Protein AF-A0A3M6KBW7-F1 (afdb_monomer_lite)

Sequence (330 aa):
TVPTWIKNTAGWWATDKIPDEEFVKSLQFLIENNIITVQSSGKAQSALQAIPTWIKNTAGWWATDKIPDEEFLKGIDFLIDNGLLVIDLPDSQKLTEEEKKIQDRNEWEFARYLDRIEKTVNQDKRYIEYPNPSNDVIKKFLRDYEKWNYDQQVEIGNQGFPNPEYVLVDDVYHLEYKIYVNEQPVGLPLDHVSTLVDSFKMWEETEFNASDGKEVKIHFVTTKMKADANLWVTWVVRDLGEGVLGHANIGKGIVEVALGGYGCDGNFQLFHVDTVEYIMTHELGHGIGLKHSNDPNSIMYPSMKSTQYAYCILDVDKKINTGSIVLKND

pLDDT: mean 81.63, std 13.82, range [34.5, 97.31]

Radius of gyration: 31.07 Å; chains: 1; bounding box: 63×33×96 Å

Structure (mmCIF, N/CA/C/O backbone):
data_AF-A0A3M6KBW7-F1
#
_entry.id   AF-A0A3M6KBW7-F1
#
loop_
_atom_site.group_PDB
_atom_site.id
_atom_site.type_symbol
_atom_site.label_atom_id
_atom_site.label_alt_id
_atom_site.label_comp_id
_atom_site.label_asym_id
_atom_site.label_entity_id
_atom_site.label_seq_id
_atom_site.pdbx_PDB_ins_code
_atom_site.Cartn_x
_atom_site.Cartn_y
_atom_site.Cartn_z
_atom_site.occupancy
_atom_site.B_iso_or_equiv
_atom_site.auth_seq_id
_atom_site.auth_comp_id
_atom_site.auth_asym_id
_atom_site.auth_atom_id
_atom_site.pdbx_PDB_model_num
ATOM 1 N N . THR A 1 1 ? 20.420 -8.829 -34.893 1.00 63.16 1 THR A N 1
ATOM 2 C CA . THR A 1 1 ? 18.972 -8.544 -34.864 1.00 63.16 1 THR A CA 1
ATOM 3 C C . THR A 1 1 ? 18.798 -7.055 -34.781 1.00 63.16 1 THR A C 1
ATOM 5 O O . THR A 1 1 ? 19.417 -6.430 -33.929 1.00 63.16 1 THR A O 1
ATOM 8 N N . VAL A 1 2 ? 18.027 -6.485 -35.695 1.00 72.00 2 VAL A N 1
ATOM 9 C CA . VAL A 1 2 ? 17.802 -5.043 -35.753 1.00 72.00 2 VAL A CA 1
ATOM 10 C C . VAL A 1 2 ? 16.665 -4.686 -34.787 1.00 72.00 2 VAL A C 1
ATOM 12 O O . VAL A 1 2 ? 15.660 -5.402 -34.755 1.00 72.00 2 VAL A O 1
ATOM 15 N N . PRO A 1 3 ? 16.785 -3.623 -33.971 1.00 75.25 3 PRO A N 1
ATOM 16 C CA . PRO A 1 3 ? 15.727 -3.254 -33.037 1.00 75.25 3 PRO A CA 1
ATOM 17 C C . PRO A 1 3 ? 14.385 -2.981 -33.734 1.00 75.25 3 PRO A C 1
ATOM 19 O O . PRO A 1 3 ? 14.328 -2.307 -34.762 1.00 75.25 3 PRO A O 1
ATOM 22 N N . THR A 1 4 ? 13.281 -3.445 -33.144 1.00 75.06 4 THR A N 1
ATOM 23 C CA . THR A 1 4 ? 11.931 -3.330 -33.731 1.00 75.06 4 THR A CA 1
ATOM 24 C C . THR A 1 4 ? 11.511 -1.884 -33.999 1.00 75.06 4 THR A C 1
ATOM 26 O O . THR A 1 4 ? 10.789 -1.618 -34.954 1.00 75.06 4 THR A O 1
ATOM 29 N N . TRP A 1 5 ? 11.989 -0.919 -33.209 1.00 76.56 5 TRP A N 1
ATOM 30 C CA . TRP A 1 5 ? 11.671 0.493 -33.429 1.00 76.56 5 TRP A CA 1
ATOM 31 C C . TRP A 1 5 ? 12.215 1.029 -34.767 1.00 76.56 5 TRP A C 1
ATOM 33 O O . TRP A 1 5 ? 11.612 1.938 -35.330 1.00 76.56 5 TRP A O 1
ATOM 43 N N . ILE A 1 6 ? 13.259 0.416 -35.344 1.00 79.50 6 ILE A N 1
ATOM 44 C CA . ILE A 1 6 ? 13.770 0.769 -36.683 1.00 79.50 6 ILE A CA 1
ATOM 45 C C . ILE A 1 6 ? 12.797 0.362 -37.786 1.00 79.50 6 ILE A C 1
ATOM 47 O O . ILE A 1 6 ? 12.649 1.076 -38.779 1.00 79.50 6 ILE A O 1
ATOM 51 N N . LYS A 1 7 ? 12.092 -0.760 -37.604 1.00 84.00 7 LYS A N 1
ATOM 52 C CA . LYS A 1 7 ? 11.081 -1.231 -38.560 1.00 84.00 7 LYS A CA 1
ATOM 53 C C . LYS A 1 7 ? 9.957 -0.209 -38.721 1.00 84.00 7 LYS A C 1
ATOM 55 O O . LYS A 1 7 ? 9.483 0.005 -39.834 1.00 84.00 7 LYS A O 1
ATOM 60 N N . ASN A 1 8 ? 9.595 0.497 -37.647 1.00 84.75 8 ASN A N 1
ATOM 61 C CA . ASN A 1 8 ? 8.617 1.585 -37.711 1.00 84.75 8 ASN A CA 1
ATOM 62 C C . ASN A 1 8 ? 9.115 2.739 -38.590 1.00 84.75 8 ASN A C 1
ATOM 64 O O . ASN A 1 8 ? 8.381 3.200 -39.464 1.00 84.75 8 ASN A O 1
ATOM 68 N N . THR A 1 9 ? 10.372 3.153 -38.415 1.00 85.38 9 THR A N 1
ATOM 69 C CA . THR A 1 9 ? 11.007 4.198 -39.231 1.00 85.38 9 THR A CA 1
ATOM 70 C C . THR A 1 9 ? 11.064 3.800 -40.709 1.00 85.38 9 THR A C 1
ATOM 72 O O . THR A 1 9 ? 10.709 4.598 -41.574 1.00 85.38 9 THR A O 1
ATOM 75 N N . ALA A 1 10 ? 11.413 2.546 -41.014 1.00 86.75 10 ALA A N 1
ATOM 76 C CA . ALA A 1 10 ? 11.377 2.014 -42.379 1.00 86.75 10 ALA A CA 1
ATOM 77 C C . ALA A 1 10 ? 9.963 1.999 -42.980 1.00 86.75 10 ALA A C 1
ATOM 79 O O . ALA A 1 10 ? 9.788 2.334 -44.151 1.00 86.75 10 ALA A O 1
ATOM 80 N N . GLY A 1 11 ? 8.940 1.675 -42.184 1.00 88.88 11 GLY A N 1
ATOM 81 C CA . GLY A 1 11 ? 7.542 1.722 -42.614 1.00 88.88 11 GLY A CA 1
ATOM 82 C C . GLY A 1 11 ? 7.051 3.146 -42.893 1.00 88.88 11 GLY A C 1
ATOM 83 O O . GLY A 1 11 ? 6.334 3.382 -43.868 1.00 88.88 11 GLY A O 1
ATOM 84 N N . TRP A 1 12 ? 7.457 4.118 -42.075 1.00 89.06 12 TRP A N 1
ATOM 85 C CA . TRP A 1 12 ? 7.169 5.534 -42.318 1.00 89.06 12 TRP A CA 1
ATOM 86 C C . TRP A 1 12 ? 7.864 6.049 -43.573 1.00 89.06 12 TRP A C 1
ATOM 88 O O . TRP A 1 12 ? 7.247 6.777 -44.347 1.00 89.06 12 TRP A O 1
ATOM 98 N N . TRP A 1 13 ? 9.099 5.624 -43.819 1.00 88.81 13 TRP A N 1
ATOM 99 C CA . TRP A 1 13 ? 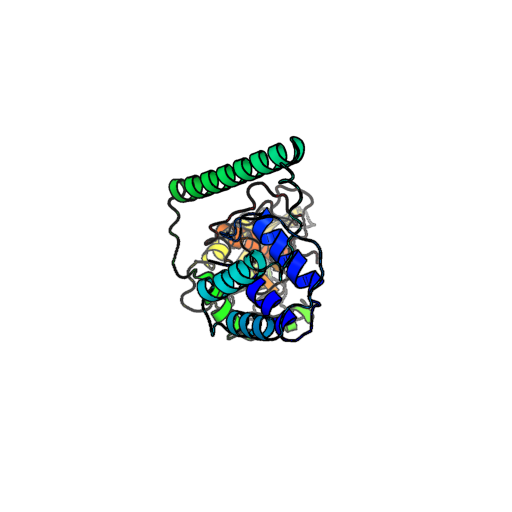9.822 5.988 -45.031 1.00 88.81 13 TRP A CA 1
ATOM 100 C C . TRP A 1 13 ? 9.193 5.373 -46.290 1.00 88.81 13 TRP A C 1
ATOM 102 O O . TRP A 1 13 ? 8.978 6.063 -47.284 1.00 88.81 13 TRP A O 1
ATOM 112 N N . ALA A 1 14 ? 8.789 4.101 -46.222 1.00 89.56 14 ALA A N 1
ATOM 113 C CA . ALA A 1 14 ? 8.107 3.400 -47.311 1.00 89.56 14 ALA A CA 1
ATOM 114 C C . ALA A 1 14 ? 6.720 3.975 -47.653 1.00 89.56 14 ALA A C 1
ATOM 116 O O . ALA A 1 14 ? 6.212 3.748 -48.748 1.00 89.56 14 ALA A O 1
ATOM 117 N N . THR A 1 15 ? 6.097 4.691 -46.712 1.00 90.38 15 THR A N 1
ATOM 118 C CA . THR A 1 15 ? 4.788 5.345 -46.883 1.00 90.38 15 THR A CA 1
ATOM 119 C C . THR A 1 15 ? 4.900 6.857 -47.080 1.00 90.38 15 THR A C 1
ATOM 121 O O . THR A 1 15 ? 3.901 7.561 -46.936 1.00 90.38 15 THR A O 1
ATOM 124 N N . ASP A 1 16 ? 6.108 7.353 -47.378 1.00 87.88 16 ASP A N 1
ATOM 125 C CA . ASP A 1 16 ? 6.429 8.771 -47.591 1.00 87.88 16 ASP A CA 1
ATOM 126 C C . ASP A 1 16 ? 6.018 9.693 -46.420 1.00 87.88 16 ASP A C 1
ATOM 128 O O . ASP A 1 16 ? 5.828 10.897 -46.590 1.00 87.88 16 ASP A O 1
ATOM 132 N N . LYS A 1 17 ? 5.897 9.143 -45.202 1.00 90.31 17 LYS A N 1
ATOM 133 C CA . LYS A 1 17 ? 5.636 9.915 -43.973 1.00 90.31 17 LYS A CA 1
ATOM 134 C C . LYS A 1 17 ? 6.882 10.617 -43.448 1.00 90.31 17 LYS A C 1
ATOM 136 O O . LYS A 1 17 ? 6.755 11.626 -42.759 1.00 90.31 17 LYS A O 1
ATOM 141 N N . ILE A 1 18 ? 8.061 10.076 -43.749 1.00 87.12 18 ILE A N 1
ATOM 142 C CA . ILE A 1 18 ? 9.349 10.727 -43.503 1.00 87.12 18 ILE A CA 1
ATOM 143 C C . ILE A 1 18 ? 10.135 10.813 -44.816 1.00 87.12 18 ILE A C 1
ATOM 145 O O . ILE A 1 18 ? 10.043 9.894 -45.637 1.00 87.12 18 ILE A O 1
ATOM 149 N N . PRO A 1 19 ? 10.890 11.900 -45.039 1.00 87.44 19 PRO A N 1
ATOM 150 C CA . PRO A 1 19 ? 11.702 12.054 -46.237 1.00 87.44 19 PRO A CA 1
ATOM 151 C C . PRO A 1 19 ? 12.947 11.160 -46.184 1.00 87.44 19 PRO A C 1
ATOM 153 O O . PRO A 1 19 ? 13.362 10.698 -45.120 1.00 87.44 19 PRO A O 1
ATOM 156 N N . ASP A 1 20 ? 13.573 10.969 -47.346 1.00 82.56 20 ASP A N 1
ATOM 157 C CA . ASP A 1 20 ? 14.795 10.174 -47.505 1.00 82.56 20 ASP A CA 1
ATOM 158 C C . ASP A 1 20 ? 15.900 10.612 -46.530 1.00 82.56 20 ASP A C 1
ATOM 160 O O . ASP A 1 20 ? 16.504 9.768 -45.880 1.00 82.56 20 ASP A O 1
ATOM 164 N N . GLU A 1 21 ? 16.098 11.921 -46.349 1.00 83.50 21 GLU A N 1
ATOM 165 C CA . GLU A 1 21 ? 17.097 12.489 -45.430 1.00 83.50 21 GLU A CA 1
ATOM 166 C C . GLU A 1 21 ? 16.937 11.996 -43.980 1.00 83.50 21 GLU A C 1
ATOM 168 O O . GLU A 1 21 ? 17.919 11.627 -43.338 1.00 83.50 21 GLU A O 1
ATOM 173 N N . GLU A 1 22 ? 15.705 11.939 -43.466 1.00 83.56 22 GLU A N 1
ATOM 174 C CA . GLU A 1 22 ? 15.426 11.500 -42.090 1.00 83.56 22 GLU A CA 1
ATOM 175 C C . GLU A 1 22 ? 15.669 9.995 -41.914 1.00 83.56 22 GLU A C 1
ATOM 177 O O . GLU A 1 22 ? 16.156 9.536 -40.875 1.00 83.56 22 GLU A O 1
ATOM 182 N N . PHE A 1 23 ? 15.394 9.215 -42.959 1.00 85.25 23 PHE A N 1
ATOM 183 C CA . PHE A 1 23 ? 15.721 7.796 -42.978 1.00 85.25 23 PHE A CA 1
ATOM 184 C C . PHE A 1 23 ? 17.239 7.556 -43.047 1.00 85.25 23 PHE A C 1
ATOM 186 O O . PHE A 1 23 ? 17.753 6.714 -42.310 1.00 85.25 23 PHE A O 1
ATOM 193 N N . VAL A 1 24 ? 17.976 8.335 -43.850 1.00 81.75 24 VAL A N 1
ATOM 194 C CA . VAL A 1 24 ? 19.446 8.258 -43.920 1.00 81.75 24 VAL A CA 1
ATOM 195 C C . VAL A 1 24 ? 20.090 8.632 -42.583 1.00 81.75 24 VAL A C 1
ATOM 197 O O . VAL A 1 24 ? 20.945 7.885 -42.114 1.00 81.75 24 VAL A O 1
ATOM 200 N N . LYS A 1 25 ? 19.646 9.710 -41.919 1.00 80.62 25 LYS A N 1
ATOM 201 C CA . LYS A 1 25 ? 20.117 10.079 -40.565 1.00 80.62 25 LYS A CA 1
ATOM 202 C C . LYS A 1 25 ? 19.881 8.962 -39.550 1.00 80.62 25 LYS A C 1
ATOM 204 O O . LYS A 1 25 ? 20.735 8.684 -38.712 1.00 80.62 25 LYS A O 1
ATOM 209 N N . SER A 1 26 ? 18.732 8.293 -39.646 1.00 81.88 26 SER A N 1
ATOM 210 C CA . SER A 1 26 ? 18.420 7.148 -38.789 1.00 81.88 26 SER A CA 1
ATOM 211 C C . SER A 1 26 ? 19.384 5.985 -39.040 1.00 81.88 26 SER A C 1
ATOM 213 O O . SER A 1 26 ? 19.910 5.423 -38.087 1.00 81.88 26 SER A O 1
ATOM 215 N N . LEU A 1 27 ? 19.672 5.643 -40.301 1.00 80.50 27 LEU A N 1
ATOM 216 C CA . LEU A 1 27 ? 20.660 4.610 -40.642 1.00 80.50 27 LEU A CA 1
ATOM 217 C C . LEU A 1 27 ? 22.074 4.981 -40.185 1.00 80.50 27 LEU A C 1
ATOM 219 O O . LEU A 1 27 ? 22.776 4.133 -39.637 1.00 80.50 27 LEU A O 1
ATOM 223 N N . GLN A 1 28 ? 22.464 6.243 -40.364 1.00 76.44 28 GLN A N 1
ATOM 224 C CA . GLN A 1 28 ? 23.742 6.777 -39.907 1.00 76.44 28 GLN A CA 1
ATOM 225 C C . GLN A 1 28 ? 23.927 6.555 -38.404 1.00 76.44 28 GLN A C 1
ATOM 227 O O . GLN A 1 28 ? 24.905 5.933 -37.996 1.00 76.44 28 GLN A O 1
ATOM 232 N N . PHE A 1 29 ? 22.942 6.952 -37.596 1.00 81.25 29 PHE A N 1
ATOM 233 C CA . PHE A 1 29 ? 22.968 6.745 -36.149 1.00 81.25 29 PHE A CA 1
ATOM 234 C C . PHE A 1 29 ? 23.166 5.268 -35.766 1.00 81.25 29 PHE A C 1
ATOM 236 O O . PHE A 1 29 ? 23.927 4.954 -34.850 1.00 81.25 29 PHE A O 1
ATOM 243 N N . LEU A 1 30 ? 22.494 4.343 -36.460 1.00 81.50 30 LEU A N 1
ATOM 244 C CA . LEU A 1 30 ? 22.584 2.910 -36.153 1.00 81.50 30 LEU A CA 1
ATOM 245 C C . LEU A 1 30 ? 23.961 2.332 -36.452 1.00 81.50 30 LEU A C 1
ATOM 247 O O . LEU A 1 30 ? 24.429 1.467 -35.711 1.00 81.50 30 LEU A O 1
ATOM 251 N N . ILE A 1 31 ? 24.583 2.790 -37.535 1.00 77.31 31 ILE A N 1
ATOM 252 C CA . ILE A 1 31 ? 25.927 2.367 -37.925 1.00 77.31 31 ILE A CA 1
ATOM 253 C C . ILE A 1 31 ? 26.951 2.961 -36.953 1.00 77.31 31 ILE A C 1
ATOM 255 O O . ILE A 1 31 ? 27.791 2.227 -36.440 1.00 77.31 31 ILE A O 1
ATOM 259 N N . GLU A 1 32 ? 26.839 4.253 -36.623 1.00 74.44 32 GLU A N 1
ATOM 260 C CA . GLU A 1 32 ? 27.724 4.943 -35.668 1.00 74.44 32 GLU A CA 1
ATOM 261 C C . GLU A 1 32 ? 27.719 4.293 -34.279 1.00 74.44 32 GLU A C 1
ATOM 263 O O . GLU A 1 32 ? 28.769 4.130 -33.658 1.00 74.44 32 GLU A O 1
ATOM 268 N N . ASN A 1 33 ? 26.547 3.868 -33.803 1.00 74.31 33 ASN A N 1
ATOM 269 C CA . ASN A 1 33 ? 26.391 3.241 -32.489 1.00 74.31 33 ASN A CA 1
ATOM 270 C C . ASN A 1 33 ? 26.610 1.717 -32.507 1.00 74.31 33 ASN A C 1
ATOM 272 O O . ASN A 1 33 ? 26.319 1.049 -31.517 1.00 74.31 33 ASN A O 1
ATOM 276 N N . ASN A 1 34 ? 27.113 1.148 -33.612 1.00 75.06 34 ASN A N 1
ATOM 277 C CA . ASN A 1 34 ? 27.315 -0.296 -33.794 1.00 75.06 34 ASN A CA 1
ATOM 278 C C . ASN A 1 34 ? 26.047 -1.145 -33.546 1.00 75.06 34 ASN A C 1
ATOM 280 O O . ASN A 1 34 ? 26.136 -2.319 -33.185 1.00 75.06 34 ASN A O 1
ATOM 284 N N . ILE A 1 35 ? 24.858 -0.564 -33.737 1.00 79.31 35 ILE A N 1
ATOM 285 C CA . ILE A 1 35 ? 23.566 -1.257 -33.607 1.00 79.31 35 ILE A CA 1
ATOM 286 C C . ILE A 1 35 ? 23.335 -2.157 -34.827 1.00 79.31 35 ILE A C 1
ATOM 288 O O . ILE A 1 35 ? 22.776 -3.249 -34.704 1.00 79.31 35 ILE A O 1
ATOM 292 N N . ILE A 1 36 ? 23.784 -1.710 -36.004 1.00 76.44 36 ILE A N 1
ATOM 293 C CA . ILE A 1 36 ? 23.846 -2.513 -37.227 1.00 76.44 36 ILE A CA 1
ATOM 294 C C . ILE A 1 36 ? 25.267 -2.495 -37.782 1.00 76.44 36 ILE A C 1
ATOM 296 O O . ILE A 1 36 ? 25.980 -1.500 -37.674 1.00 76.44 36 ILE A O 1
ATOM 300 N N . THR A 1 37 ? 25.677 -3.602 -38.392 1.00 71.62 37 THR A N 1
ATOM 301 C CA . THR A 1 37 ? 26.975 -3.721 -39.059 1.00 71.62 37 THR A CA 1
ATOM 302 C C . THR A 1 37 ? 26.738 -3.815 -40.556 1.00 71.62 37 THR A C 1
ATOM 304 O O . THR A 1 37 ? 25.993 -4.683 -41.004 1.00 71.62 37 THR A O 1
ATOM 307 N N . VAL A 1 38 ? 27.379 -2.932 -41.311 1.00 69.69 38 VAL A N 1
ATOM 308 C CA . VAL A 1 38 ? 27.354 -2.897 -42.777 1.00 69.69 38 VAL A CA 1
ATOM 309 C C . VAL A 1 38 ? 28.749 -3.307 -43.250 1.00 69.69 38 VAL A C 1
ATOM 311 O O . VAL A 1 38 ? 29.743 -2.841 -42.693 1.00 69.69 38 VAL A O 1
ATOM 314 N N . GLN A 1 39 ? 28.843 -4.216 -44.220 1.00 63.38 39 GLN A N 1
ATOM 315 C CA . GLN A 1 39 ? 30.123 -4.818 -44.648 1.00 63.38 39 GLN A CA 1
ATOM 316 C C . GLN A 1 39 ? 30.846 -4.006 -45.743 1.00 63.38 39 GLN A C 1
ATOM 318 O O . GLN A 1 39 ? 31.914 -4.406 -46.205 1.00 63.38 39 GLN A O 1
ATOM 323 N N . SER A 1 40 ? 30.273 -2.877 -46.166 1.00 57.34 40 SER A N 1
ATOM 324 C CA . SER A 1 40 ? 30.724 -2.100 -47.326 1.00 57.34 40 SER A CA 1
ATOM 325 C C . SER A 1 40 ? 32.139 -1.520 -47.174 1.00 57.34 40 SER A C 1
ATOM 327 O O . SER A 1 40 ? 32.488 -0.870 -46.183 1.00 57.34 40 SER A O 1
ATOM 329 N N . SER A 1 41 ? 32.933 -1.692 -48.233 1.00 50.12 41 SER A N 1
ATOM 330 C CA . SER A 1 41 ? 34.316 -1.243 -48.367 1.00 50.12 41 SER A CA 1
ATOM 331 C C . SER A 1 41 ? 34.462 -0.193 -49.478 1.00 50.12 41 SER A C 1
ATOM 333 O O . SER A 1 41 ? 34.859 -0.537 -50.589 1.00 50.12 41 SER A O 1
ATOM 335 N N . GLY A 1 42 ? 34.228 1.099 -49.211 1.00 47.19 42 GLY A N 1
ATOM 336 C CA . GLY A 1 42 ? 34.776 2.144 -50.093 1.00 47.19 42 GLY A CA 1
ATOM 337 C C . GLY A 1 42 ? 34.016 3.463 -50.238 1.00 47.19 42 GLY A C 1
ATOM 338 O O . GLY A 1 42 ? 32.915 3.515 -50.757 1.00 47.19 42 GLY A O 1
ATOM 339 N N . LYS A 1 43 ? 34.725 4.536 -49.858 1.00 46.66 43 LYS A N 1
ATOM 340 C CA . LYS A 1 43 ? 34.731 5.923 -50.372 1.00 46.66 43 LYS A CA 1
ATOM 341 C C . LYS A 1 43 ? 33.480 6.426 -51.111 1.00 46.66 43 LYS A C 1
ATOM 343 O O . LYS A 1 43 ? 33.319 6.218 -52.311 1.00 46.66 43 LYS A O 1
ATOM 348 N N . ALA A 1 44 ? 32.737 7.272 -50.401 1.00 41.19 44 ALA A N 1
ATOM 349 C CA . ALA A 1 44 ? 31.714 8.160 -50.930 1.00 41.19 44 ALA A CA 1
ATOM 350 C C . ALA A 1 44 ? 32.233 9.020 -52.099 1.00 41.19 44 ALA A C 1
ATOM 352 O O . ALA A 1 44 ? 33.230 9.737 -51.978 1.00 41.19 44 ALA A O 1
ATOM 353 N N . GLN A 1 45 ? 31.518 8.986 -53.223 1.00 42.44 45 GLN A N 1
ATOM 354 C CA . GLN A 1 45 ? 31.611 9.992 -54.276 1.00 42.44 45 GLN A CA 1
ATOM 355 C C . GLN A 1 45 ? 30.304 10.783 -54.301 1.00 42.44 45 GLN A C 1
ATOM 357 O O . GLN A 1 45 ? 29.211 10.226 -54.267 1.00 42.44 45 GLN A O 1
ATOM 362 N N . SER A 1 46 ? 30.438 12.106 -54.308 1.00 44.03 46 SER A N 1
ATOM 363 C CA . SER A 1 46 ? 29.349 13.060 -54.145 1.00 44.03 46 SER A CA 1
ATOM 364 C C . SER A 1 46 ? 28.495 13.171 -55.412 1.00 44.03 46 SER A C 1
ATOM 366 O O . SER A 1 46 ? 28.849 13.901 -56.340 1.00 44.03 46 SER A O 1
ATOM 368 N N . ALA A 1 47 ? 27.341 12.510 -55.435 1.00 45.91 47 ALA A N 1
ATOM 369 C CA . ALA A 1 47 ? 26.186 12.970 -56.196 1.00 45.91 47 ALA A CA 1
ATOM 370 C C . ALA A 1 47 ? 24.918 12.445 -55.515 1.00 45.91 47 ALA A C 1
ATOM 372 O O . ALA A 1 47 ? 24.722 11.239 -55.431 1.00 45.91 47 ALA A O 1
ATOM 373 N N . LEU A 1 48 ? 24.064 13.349 -55.026 1.00 47.44 48 LEU A N 1
ATOM 374 C CA . LEU A 1 48 ? 22.720 13.016 -54.551 1.00 47.44 48 LEU A CA 1
ATOM 375 C C . LEU A 1 48 ? 21.911 12.448 -55.728 1.00 47.44 48 LEU A C 1
ATOM 377 O O . LEU A 1 48 ? 21.302 13.199 -56.490 1.00 47.44 48 LEU A O 1
ATOM 381 N N . GLN A 1 49 ? 21.937 11.130 -55.910 1.00 57.75 49 GLN A N 1
ATOM 382 C CA . GLN A 1 49 ? 20.948 10.437 -56.725 1.00 57.75 49 GLN A CA 1
ATOM 383 C C . GLN A 1 49 ? 19.736 10.126 -55.845 1.00 57.75 49 GLN A C 1
ATOM 385 O O . GLN A 1 49 ? 19.880 9.753 -54.684 1.00 57.75 49 GLN A O 1
ATOM 390 N N . ALA A 1 50 ? 18.532 10.325 -56.384 1.00 65.06 50 ALA A N 1
ATOM 391 C CA . ALA A 1 50 ? 17.296 9.991 -55.686 1.00 65.06 50 ALA A CA 1
ATOM 392 C C . ALA A 1 50 ? 17.276 8.491 -55.350 1.00 65.06 50 ALA A C 1
ATOM 394 O O . ALA A 1 50 ? 17.563 7.666 -56.224 1.00 65.06 50 ALA A O 1
ATOM 395 N N . ILE A 1 51 ? 16.928 8.142 -54.106 1.00 70.00 51 ILE A N 1
ATOM 396 C CA . ILE A 1 51 ? 16.903 6.745 -53.668 1.00 70.00 51 ILE A CA 1
ATOM 397 C C . ILE A 1 51 ? 15.881 5.980 -54.528 1.00 70.00 51 ILE A C 1
ATOM 399 O O . ILE A 1 51 ? 14.718 6.391 -54.609 1.00 70.00 51 ILE A O 1
ATOM 403 N N . PRO A 1 52 ? 16.267 4.870 -55.186 1.00 74.75 52 PRO A N 1
ATOM 404 C CA . PRO A 1 52 ? 15.349 4.131 -56.041 1.00 74.75 52 PRO A CA 1
ATOM 405 C C . PRO A 1 52 ? 14.102 3.638 -55.293 1.00 74.75 52 PRO A C 1
ATOM 407 O O . PRO A 1 52 ? 14.194 3.049 -54.217 1.00 74.75 52 PRO A O 1
ATOM 410 N N . THR A 1 53 ? 12.925 3.784 -55.909 1.00 74.25 53 THR A N 1
ATOM 411 C CA . THR A 1 53 ? 11.628 3.408 -55.311 1.00 74.25 53 THR A CA 1
ATOM 412 C C . THR A 1 53 ? 11.553 1.940 -54.879 1.00 74.25 53 THR A C 1
ATOM 414 O O . THR A 1 53 ? 10.863 1.612 -53.916 1.00 74.25 53 THR A O 1
ATOM 417 N N . TRP A 1 54 ? 12.279 1.038 -55.548 1.00 78.06 54 TRP A N 1
ATOM 418 C CA . TRP A 1 54 ? 12.295 -0.376 -55.167 1.00 78.06 54 TRP A CA 1
ATOM 419 C C . TRP A 1 54 ? 12.877 -0.602 -53.762 1.00 78.06 54 TRP A C 1
ATOM 421 O O . TRP A 1 54 ? 12.449 -1.531 -53.088 1.00 78.06 54 TRP A O 1
ATOM 431 N N . ILE A 1 55 ? 13.756 0.279 -53.273 1.00 76.75 55 ILE A N 1
ATOM 432 C CA . ILE A 1 55 ? 14.275 0.217 -51.900 1.00 76.75 55 ILE A CA 1
ATOM 433 C C . ILE A 1 55 ? 13.198 0.589 -50.887 1.00 76.75 55 ILE A C 1
ATOM 435 O O . ILE A 1 55 ? 13.074 -0.083 -49.866 1.00 76.75 55 ILE A O 1
ATOM 439 N N . LYS A 1 56 ? 12.393 1.624 -51.160 1.00 82.00 56 LYS A N 1
ATOM 440 C CA . LYS A 1 56 ? 11.255 1.981 -50.297 1.00 82.00 56 LYS A CA 1
ATOM 441 C C . LYS A 1 56 ? 10.289 0.805 -50.158 1.00 82.00 56 LYS A C 1
ATOM 443 O O . LYS A 1 56 ? 9.814 0.522 -49.062 1.00 82.00 56 LYS A O 1
ATOM 448 N N . ASN A 1 57 ? 10.077 0.054 -51.241 1.00 84.31 57 ASN A N 1
ATOM 449 C CA . ASN A 1 57 ? 9.281 -1.173 -51.199 1.00 84.31 57 ASN A CA 1
ATOM 450 C C . ASN A 1 57 ? 9.927 -2.247 -50.310 1.00 84.31 57 ASN A C 1
ATOM 452 O O . ASN A 1 57 ? 9.235 -2.838 -49.482 1.00 84.31 57 ASN A O 1
ATOM 456 N N . THR A 1 58 ? 11.241 -2.456 -50.421 1.00 85.25 58 THR A N 1
ATOM 457 C CA . THR A 1 58 ? 12.004 -3.371 -49.554 1.00 85.25 58 THR A CA 1
ATOM 458 C C . THR A 1 58 ? 11.920 -2.959 -48.080 1.00 85.25 58 THR A C 1
ATOM 460 O O . THR A 1 58 ? 11.664 -3.802 -47.224 1.00 85.25 58 THR A O 1
ATOM 463 N N . ALA A 1 59 ? 12.039 -1.664 -47.770 1.00 85.56 59 ALA A N 1
ATOM 464 C CA . ALA A 1 59 ? 11.867 -1.129 -46.419 1.00 85.56 59 ALA A CA 1
ATOM 465 C C . ALA A 1 59 ? 10.444 -1.347 -45.883 1.00 85.56 59 ALA A C 1
ATOM 467 O O . ALA A 1 59 ? 10.274 -1.723 -44.725 1.00 85.56 59 ALA A O 1
ATOM 468 N N . GLY A 1 60 ? 9.420 -1.198 -46.728 1.00 88.31 60 GLY A N 1
ATOM 469 C CA . GLY A 1 60 ? 8.031 -1.498 -46.372 1.00 88.31 60 GLY A CA 1
ATOM 470 C C . GLY A 1 60 ? 7.777 -2.991 -46.136 1.00 88.31 60 GLY A C 1
ATOM 471 O O . GLY A 1 60 ? 7.032 -3.367 -45.229 1.00 88.31 60 GLY A O 1
ATOM 472 N N . TRP A 1 61 ? 8.413 -3.869 -46.915 1.00 88.44 61 TRP A N 1
ATOM 473 C CA . TRP A 1 61 ? 8.367 -5.315 -46.684 1.00 88.44 61 TRP A CA 1
ATOM 474 C C . TRP A 1 61 ? 9.069 -5.703 -45.390 1.00 88.44 61 TRP A C 1
ATOM 476 O O . TRP A 1 61 ? 8.544 -6.523 -44.643 1.00 88.44 61 TRP A O 1
ATOM 486 N N . TRP A 1 62 ? 10.197 -5.074 -45.078 1.00 90.25 62 TRP A N 1
ATOM 487 C CA . TRP A 1 62 ? 10.901 -5.303 -43.823 1.00 90.25 62 TRP A CA 1
ATOM 488 C C . TRP A 1 62 ? 10.107 -4.795 -42.611 1.00 90.25 62 TRP A C 1
ATOM 490 O O . TRP A 1 62 ? 9.974 -5.501 -41.613 1.00 90.25 62 TRP A O 1
ATOM 500 N N . ALA A 1 63 ? 9.478 -3.623 -42.733 1.00 90.38 63 ALA A N 1
ATOM 501 C CA . ALA A 1 63 ? 8.613 -3.047 -41.706 1.00 90.38 63 ALA A CA 1
ATOM 502 C C . ALA A 1 63 ? 7.368 -3.895 -41.394 1.00 90.38 63 ALA A C 1
ATOM 504 O O . ALA A 1 63 ? 6.788 -3.773 -40.320 1.00 90.38 63 ALA A O 1
ATOM 505 N N . THR A 1 64 ? 6.949 -4.737 -42.341 1.00 90.31 64 THR A N 1
ATOM 506 C CA . THR A 1 64 ? 5.790 -5.635 -42.211 1.00 90.31 64 THR A CA 1
ATOM 507 C C . THR A 1 64 ? 6.193 -7.099 -42.027 1.00 90.31 64 THR A C 1
ATOM 509 O O . THR A 1 64 ? 5.371 -7.985 -42.254 1.00 90.31 64 THR A O 1
ATOM 512 N N . ASP A 1 65 ? 7.453 -7.354 -41.650 1.00 89.25 65 ASP A N 1
ATOM 513 C CA . ASP A 1 65 ? 8.026 -8.687 -41.416 1.00 89.25 65 ASP A CA 1
ATOM 514 C C . ASP A 1 65 ? 7.923 -9.651 -42.617 1.00 89.25 65 ASP A C 1
ATOM 516 O O . ASP A 1 65 ? 8.020 -10.869 -42.472 1.00 89.25 65 ASP A O 1
ATOM 520 N N . LYS A 1 66 ? 7.751 -9.123 -43.837 1.00 90.50 66 LYS A N 1
ATOM 521 C CA . LYS A 1 66 ? 7.703 -9.918 -45.077 1.00 90.50 66 LYS A CA 1
ATOM 522 C C . LYS A 1 66 ? 9.083 -10.353 -45.556 1.00 90.50 66 LYS A C 1
ATOM 524 O O . LYS A 1 66 ? 9.179 -11.315 -46.313 1.00 90.50 66 LYS A O 1
ATOM 529 N N . ILE A 1 67 ? 10.129 -9.642 -45.140 1.00 89.44 67 ILE A N 1
ATOM 530 C CA . ILE A 1 67 ? 11.527 -10.023 -45.351 1.00 89.44 67 ILE A CA 1
ATOM 531 C C . ILE A 1 67 ? 12.293 -9.928 -44.022 1.00 89.44 67 ILE A C 1
ATOM 533 O O . ILE A 1 67 ? 11.970 -9.064 -43.202 1.00 89.44 67 ILE A O 1
ATOM 537 N N . PRO A 1 68 ? 13.289 -10.799 -43.785 1.00 89.75 68 PRO A N 1
ATOM 538 C CA . PRO A 1 68 ? 14.097 -10.765 -42.570 1.00 89.75 68 PRO A CA 1
ATOM 539 C C . PRO A 1 68 ? 15.116 -9.614 -42.587 1.00 89.75 68 PRO A C 1
ATOM 541 O O . PRO A 1 68 ? 15.449 -9.075 -43.642 1.00 89.75 68 PRO A O 1
ATOM 544 N N . ASP A 1 69 ? 15.663 -9.290 -41.411 1.00 86.94 69 ASP A N 1
ATOM 545 C CA . ASP A 1 69 ? 16.688 -8.250 -41.232 1.00 86.94 69 ASP A CA 1
ATOM 546 C C . ASP A 1 69 ? 17.883 -8.419 -42.182 1.00 86.94 69 ASP A C 1
ATOM 548 O O . ASP A 1 69 ? 18.383 -7.438 -42.717 1.00 86.94 69 ASP A O 1
ATOM 552 N N . GLU A 1 70 ? 18.326 -9.657 -42.423 1.00 87.81 70 GLU A N 1
ATOM 553 C CA . GLU A 1 70 ? 19.465 -9.955 -43.301 1.00 87.81 70 GLU A CA 1
ATOM 554 C C . GLU A 1 70 ? 19.221 -9.510 -44.752 1.00 87.81 70 GLU A C 1
ATOM 556 O O . GLU A 1 70 ? 20.106 -8.933 -45.377 1.00 87.81 70 GLU A O 1
ATOM 561 N N . GLU A 1 71 ? 18.018 -9.742 -45.282 1.00 85.81 71 GLU A N 1
ATOM 562 C CA . GLU A 1 71 ? 17.647 -9.340 -46.647 1.00 85.81 71 GLU A CA 1
ATOM 563 C C . GLU A 1 71 ? 17.570 -7.816 -46.776 1.00 85.81 71 GLU A C 1
ATOM 565 O O . GLU A 1 71 ? 18.004 -7.239 -47.772 1.00 85.81 71 GLU A O 1
ATOM 570 N N . PHE A 1 72 ? 17.068 -7.147 -45.738 1.00 86.88 72 PHE A N 1
ATOM 571 C CA . PHE A 1 72 ? 17.051 -5.691 -45.687 1.00 86.88 72 PHE A CA 1
ATOM 572 C C . PHE A 1 72 ? 18.470 -5.104 -45.607 1.00 86.88 72 PHE A C 1
ATOM 574 O O . PHE A 1 72 ? 18.795 -4.199 -46.376 1.00 86.88 72 PHE A O 1
ATOM 581 N N . LEU A 1 73 ? 19.337 -5.650 -44.745 1.00 85.56 73 LEU A N 1
ATOM 582 C CA . LEU A 1 73 ? 20.724 -5.199 -44.590 1.00 85.56 73 LEU A CA 1
ATOM 583 C C . LEU A 1 73 ? 21.551 -5.407 -45.866 1.00 85.56 73 LEU A C 1
ATOM 585 O O . LEU A 1 73 ? 22.256 -4.484 -46.258 1.00 85.56 73 LEU A O 1
ATOM 589 N N . LYS A 1 74 ? 21.375 -6.526 -46.587 1.00 84.25 74 LYS A N 1
ATOM 590 C CA . LYS A 1 74 ? 21.981 -6.729 -47.921 1.00 84.25 74 LYS A CA 1
ATOM 591 C C . LYS A 1 74 ? 21.562 -5.650 -48.924 1.00 84.25 74 LYS A C 1
ATOM 593 O O . LYS A 1 74 ? 22.357 -5.237 -49.765 1.00 84.25 74 LYS A O 1
ATOM 598 N N . GLY A 1 75 ? 20.312 -5.189 -48.847 1.00 81.88 75 GLY A N 1
ATOM 599 C CA . GLY A 1 75 ? 19.821 -4.071 -49.652 1.00 81.88 75 GLY A CA 1
ATOM 600 C C . GLY A 1 75 ? 20.514 -2.750 -49.310 1.00 81.88 75 GLY A C 1
ATOM 601 O O . GLY A 1 75 ? 20.840 -1.984 -50.213 1.00 81.88 75 GLY A O 1
ATOM 602 N N . ILE A 1 76 ? 20.780 -2.500 -48.025 1.00 81.00 76 ILE A N 1
ATOM 603 C CA . ILE A 1 76 ? 21.542 -1.329 -47.566 1.00 81.00 76 ILE A CA 1
ATOM 604 C C . ILE A 1 76 ? 23.014 -1.425 -47.987 1.00 81.00 76 ILE A C 1
ATOM 606 O O . ILE A 1 76 ? 23.534 -0.450 -48.525 1.00 81.00 76 ILE A O 1
ATOM 610 N N . ASP A 1 77 ? 23.652 -2.590 -47.828 1.00 80.81 77 ASP A N 1
ATOM 611 C CA . ASP A 1 77 ? 25.018 -2.847 -48.307 1.00 80.81 77 ASP A CA 1
ATOM 612 C C . ASP A 1 77 ? 25.124 -2.518 -49.806 1.00 80.81 77 ASP A C 1
ATOM 614 O O . ASP A 1 77 ? 25.958 -1.712 -50.212 1.00 80.81 77 ASP A O 1
ATOM 618 N N . PHE A 1 78 ? 24.194 -3.040 -50.619 1.00 80.31 78 PHE A N 1
ATOM 619 C CA . PHE A 1 78 ? 24.144 -2.774 -52.057 1.00 80.31 78 PHE A CA 1
ATOM 620 C C . PHE A 1 78 ? 24.048 -1.277 -52.381 1.00 80.31 78 PHE A C 1
ATOM 622 O O . PHE A 1 78 ? 24.684 -0.805 -53.326 1.00 80.31 78 PHE A O 1
ATOM 629 N N . LEU A 1 79 ? 23.244 -0.518 -51.633 1.00 76.38 79 LEU A N 1
ATOM 630 C CA . LEU A 1 79 ? 23.088 0.914 -51.877 1.00 76.38 79 LEU A CA 1
ATOM 631 C C . LEU A 1 79 ? 24.349 1.710 -51.582 1.00 76.38 79 LEU A C 1
ATOM 633 O O . LEU A 1 79 ? 24.649 2.656 -52.312 1.00 76.38 79 LEU A O 1
ATOM 637 N N . ILE A 1 80 ? 25.060 1.337 -50.525 1.00 76.00 80 ILE A N 1
ATOM 638 C CA . ILE A 1 80 ? 26.304 1.992 -50.136 1.00 76.00 80 ILE A CA 1
ATOM 639 C C . ILE A 1 80 ? 27.401 1.620 -51.144 1.00 76.00 80 ILE A C 1
ATOM 641 O O . ILE A 1 80 ? 28.048 2.517 -51.682 1.00 76.00 80 ILE A O 1
ATOM 645 N N . ASP A 1 81 ? 27.522 0.337 -51.505 1.00 78.44 81 ASP A N 1
ATOM 646 C CA . ASP A 1 81 ? 28.506 -0.168 -52.476 1.00 78.44 81 ASP A CA 1
ATOM 647 C C . ASP A 1 81 ? 28.354 0.466 -53.871 1.00 78.44 81 ASP A C 1
ATOM 649 O O . ASP A 1 81 ? 29.341 0.711 -54.567 1.00 78.44 81 ASP A O 1
ATOM 653 N N . ASN A 1 82 ? 27.117 0.743 -54.297 1.00 73.31 82 ASN A N 1
ATOM 654 C CA . ASN A 1 82 ? 26.830 1.360 -55.598 1.00 73.31 82 ASN A CA 1
ATOM 655 C C . ASN A 1 82 ? 26.778 2.899 -55.548 1.00 73.31 82 ASN A C 1
ATOM 657 O O . ASN A 1 82 ? 26.457 3.526 -56.558 1.00 73.31 82 ASN A O 1
ATOM 661 N N . GLY A 1 83 ? 27.062 3.520 -54.396 1.00 67.88 83 GLY A N 1
ATOM 662 C CA . GLY A 1 83 ? 27.030 4.977 -54.229 1.00 67.88 83 GLY A CA 1
ATOM 663 C C . GLY A 1 83 ? 25.634 5.603 -54.355 1.00 67.88 83 GLY A C 1
ATOM 664 O O . GLY A 1 83 ? 25.519 6.802 -54.599 1.00 67.88 83 GLY A O 1
ATOM 665 N N . LEU A 1 84 ? 24.574 4.803 -54.205 1.00 69.31 84 LEU A N 1
ATOM 666 C CA . LEU A 1 84 ? 23.172 5.241 -54.225 1.00 69.31 84 LEU A CA 1
ATOM 667 C C . LEU A 1 84 ? 22.717 5.783 -52.862 1.00 69.31 84 LEU A C 1
ATOM 669 O O . LEU A 1 84 ? 21.765 6.557 -52.793 1.00 69.31 84 LEU A O 1
ATOM 673 N N . LEU A 1 85 ? 23.392 5.372 -51.786 1.00 69.50 85 LEU A N 1
ATOM 674 C CA . LEU A 1 85 ? 23.218 5.885 -50.432 1.00 69.50 85 LEU A CA 1
ATOM 675 C C . LEU A 1 85 ? 24.572 6.372 -49.915 1.00 69.50 85 LEU A C 1
ATOM 677 O O . LEU A 1 85 ? 25.504 5.587 -49.755 1.00 69.50 85 LEU A O 1
ATOM 681 N N . VAL A 1 86 ? 24.672 7.672 -49.643 1.00 67.00 86 VAL A N 1
ATOM 682 C CA . VAL A 1 86 ? 25.862 8.270 -49.033 1.00 67.00 86 VAL A CA 1
ATOM 683 C C . VAL A 1 86 ? 25.605 8.422 -47.544 1.00 67.00 86 VAL A C 1
ATOM 685 O O . VAL A 1 86 ? 24.698 9.148 -47.143 1.00 67.00 86 VAL A O 1
ATOM 688 N N . ILE A 1 87 ? 26.412 7.741 -46.738 1.00 67.06 87 ILE A N 1
ATOM 689 C CA . ILE A 1 87 ? 26.423 7.907 -45.288 1.00 67.06 87 ILE A CA 1
ATOM 690 C C . ILE A 1 87 ? 27.698 8.670 -44.958 1.00 67.06 87 ILE A C 1
ATOM 692 O O . ILE A 1 87 ? 28.799 8.127 -45.064 1.00 67.06 87 ILE A O 1
ATOM 696 N N . ASP A 1 88 ? 27.547 9.952 -44.635 1.00 64.56 88 ASP A N 1
ATOM 697 C CA . ASP A 1 88 ? 28.651 10.778 -44.156 1.00 64.56 88 ASP A CA 1
ATOM 698 C C . ASP A 1 88 ? 28.908 10.419 -42.699 1.00 64.56 88 ASP A C 1
ATOM 700 O O . ASP A 1 88 ? 28.353 11.028 -41.791 1.00 64.56 88 ASP A O 1
ATOM 704 N N . LEU A 1 89 ? 29.672 9.351 -42.483 1.00 60.19 89 LEU A N 1
ATOM 705 C CA . LEU A 1 89 ? 30.136 8.989 -41.155 1.00 60.19 89 LEU A CA 1
ATOM 706 C C . LEU A 1 89 ? 31.259 9.972 -40.795 1.00 60.19 89 LEU A C 1
ATOM 708 O O . LEU A 1 89 ? 32.343 9.856 -41.379 1.00 60.19 89 LEU A O 1
ATOM 712 N N . PRO A 1 90 ? 31.058 10.926 -39.864 1.00 56.53 90 PRO A N 1
ATOM 713 C CA . PRO A 1 90 ? 32.187 11.656 -39.311 1.00 56.53 90 PRO A CA 1
ATOM 714 C C . PRO A 1 90 ? 33.180 10.624 -38.771 1.00 56.53 90 PRO A C 1
ATOM 716 O O . PRO A 1 90 ? 32.752 9.644 -38.155 1.00 56.53 90 PRO A O 1
ATOM 719 N N . ASP A 1 91 ? 34.485 10.821 -39.016 1.00 55.47 91 ASP A N 1
ATOM 720 C CA . ASP A 1 91 ? 35.551 9.995 -38.431 1.00 55.47 91 ASP A CA 1
ATOM 721 C C . ASP A 1 91 ? 35.186 9.736 -36.974 1.00 55.47 91 ASP A C 1
ATOM 723 O O . ASP A 1 91 ? 35.145 10.695 -36.201 1.00 55.47 91 ASP A O 1
ATOM 727 N N . SER A 1 92 ? 34.832 8.476 -36.666 1.00 54.09 92 SER A N 1
ATOM 728 C CA . SER A 1 92 ? 34.162 8.036 -35.437 1.00 54.09 92 SER A CA 1
ATOM 729 C C . SER A 1 92 ? 34.435 9.018 -34.305 1.00 54.09 92 SER A C 1
ATOM 731 O O . SER A 1 92 ? 35.571 9.049 -33.809 1.00 54.09 92 SER A O 1
ATOM 733 N N . GLN A 1 93 ? 33.471 9.879 -33.958 1.00 56.28 93 GLN A N 1
ATOM 734 C CA . GLN A 1 93 ? 33.683 10.812 -32.859 1.00 56.28 93 GLN A CA 1
ATOM 735 C C . GLN A 1 93 ? 33.854 9.955 -31.612 1.00 56.28 93 GLN A C 1
ATOM 737 O O . GLN A 1 93 ? 32.899 9.427 -31.050 1.00 56.28 93 GLN A O 1
ATOM 742 N N . LYS A 1 94 ? 35.113 9.720 -31.231 1.00 61.25 94 LYS A N 1
ATOM 743 C CA . LYS A 1 94 ? 35.435 9.056 -29.979 1.00 61.25 94 LYS A CA 1
ATOM 744 C C . LYS A 1 94 ? 34.761 9.898 -28.914 1.00 61.25 94 LYS A C 1
ATOM 746 O O . LYS A 1 94 ? 35.053 11.092 -28.849 1.00 61.25 94 LYS A O 1
ATOM 751 N N . LEU A 1 95 ? 33.904 9.260 -28.115 1.00 64.50 95 LEU A N 1
ATOM 752 C CA . LEU A 1 95 ? 33.345 9.854 -26.906 1.00 64.50 95 LEU A CA 1
ATOM 753 C C . LEU A 1 95 ? 34.434 10.686 -26.234 1.00 64.50 95 LEU A C 1
ATOM 755 O O . LEU A 1 95 ? 35.578 10.223 -26.080 1.00 64.50 95 LEU A O 1
ATOM 759 N N . THR A 1 96 ? 34.089 11.914 -25.880 1.00 80.75 96 THR A N 1
ATOM 760 C CA . THR A 1 96 ? 34.971 12.761 -25.090 1.00 80.75 96 THR A CA 1
ATOM 761 C C . THR A 1 96 ? 35.368 12.015 -23.815 1.00 80.75 96 THR A C 1
ATOM 763 O O . THR A 1 96 ? 34.672 11.115 -23.338 1.00 80.75 96 THR A O 1
ATOM 766 N N . GLU A 1 97 ? 36.510 12.371 -23.231 1.00 81.62 97 GLU A N 1
ATOM 767 C CA . GLU A 1 97 ? 36.942 11.768 -21.963 1.00 81.62 97 GLU A CA 1
ATOM 768 C C . GLU A 1 97 ? 35.896 11.942 -20.844 1.00 81.62 97 GLU A C 1
ATOM 770 O O . GLU A 1 97 ? 35.839 11.133 -19.921 1.00 81.62 97 GLU A O 1
ATOM 775 N N . GLU A 1 98 ? 35.050 12.973 -20.924 1.00 83.62 98 GLU A N 1
ATOM 776 C CA . GLU A 1 98 ? 33.934 13.187 -19.999 1.00 83.62 98 GLU A CA 1
ATOM 777 C C . GLU A 1 98 ? 32.779 12.213 -20.253 1.00 83.62 98 GLU A C 1
ATOM 779 O O . GLU A 1 98 ? 32.321 11.561 -19.315 1.00 83.62 98 GLU A O 1
ATOM 784 N N . GLU A 1 99 ? 32.352 12.047 -21.505 1.00 79.06 99 GLU A N 1
ATOM 785 C CA . GLU A 1 99 ? 31.283 11.108 -21.867 1.00 79.06 99 GLU A CA 1
ATOM 786 C C . GLU A 1 99 ? 31.661 9.658 -21.552 1.00 79.06 99 GLU A C 1
ATOM 788 O O . GLU A 1 99 ? 30.840 8.924 -21.003 1.00 79.06 99 GLU A O 1
ATOM 793 N N . LYS A 1 100 ? 32.919 9.258 -21.795 1.00 81.75 100 LYS A N 1
ATOM 794 C CA . LYS A 1 100 ? 33.409 7.925 -21.401 1.00 81.75 100 LYS A CA 1
ATOM 795 C C . LYS A 1 100 ? 33.350 7.717 -19.897 1.00 81.75 100 LYS A C 1
ATOM 797 O O . LYS A 1 100 ? 32.846 6.701 -19.444 1.00 81.75 100 LYS A O 1
ATOM 802 N N . LYS A 1 101 ? 33.810 8.694 -19.108 1.00 83.19 101 LYS A N 1
ATOM 803 C CA . LYS A 1 101 ? 33.742 8.606 -17.640 1.00 83.19 101 LYS A CA 1
ATOM 804 C C . LYS A 1 101 ? 32.307 8.490 -17.139 1.00 83.19 101 LYS A C 1
ATOM 806 O O . LYS A 1 101 ? 32.069 7.778 -16.167 1.00 83.19 101 LYS A O 1
ATOM 811 N N . ILE A 1 102 ? 31.366 9.198 -17.765 1.00 81.12 102 ILE A N 1
ATOM 812 C CA . ILE A 1 102 ? 29.940 9.097 -17.434 1.00 81.12 102 ILE A CA 1
ATOM 813 C C . ILE A 1 102 ? 29.418 7.702 -17.784 1.00 81.12 102 ILE A C 1
ATOM 815 O O . ILE A 1 102 ? 28.765 7.082 -16.947 1.00 81.12 102 ILE A O 1
ATOM 819 N N . GLN A 1 103 ? 29.733 7.191 -18.974 1.00 77.75 103 GLN A N 1
ATOM 820 C CA . GLN A 1 103 ? 29.331 5.851 -19.392 1.00 77.75 103 GLN A CA 1
ATOM 821 C C . GLN A 1 103 ? 29.899 4.771 -18.461 1.00 77.75 103 GLN A C 1
ATOM 823 O O . GLN A 1 103 ? 29.124 3.996 -17.903 1.00 77.75 103 GLN A O 1
ATOM 828 N N . ASP A 1 104 ? 31.211 4.775 -18.210 1.00 82.12 104 ASP A N 1
ATOM 829 C CA . ASP A 1 104 ? 31.886 3.823 -17.319 1.00 82.12 104 ASP A CA 1
ATOM 830 C C . ASP A 1 104 ? 31.280 3.857 -15.908 1.00 82.12 104 ASP A C 1
ATOM 832 O O . ASP A 1 104 ? 31.065 2.823 -15.270 1.00 82.12 104 ASP A O 1
ATOM 836 N N . ARG A 1 105 ? 30.967 5.062 -15.411 1.00 79.81 105 ARG A N 1
ATOM 837 C CA . ARG A 1 105 ? 30.298 5.241 -14.122 1.00 79.81 105 ARG A CA 1
ATOM 838 C C . ARG A 1 105 ? 28.895 4.638 -14.131 1.00 79.81 105 ARG A C 1
ATOM 840 O O . ARG A 1 105 ? 28.552 3.938 -13.182 1.00 79.81 105 ARG A O 1
ATOM 847 N N . ASN A 1 106 ? 28.097 4.898 -15.163 1.00 75.19 106 ASN A N 1
ATOM 848 C CA . ASN A 1 106 ? 26.733 4.380 -15.269 1.00 75.19 106 ASN A CA 1
ATOM 849 C C . ASN A 1 106 ? 26.723 2.848 -15.357 1.00 75.19 106 ASN A C 1
ATOM 851 O O . ASN A 1 106 ? 25.957 2.199 -14.647 1.00 75.19 106 ASN A O 1
ATOM 855 N N . GLU A 1 107 ? 27.606 2.265 -16.171 1.00 80.31 107 GLU A N 1
ATOM 856 C CA . GLU A 1 107 ? 27.771 0.812 -16.284 1.00 80.31 107 GLU A CA 1
ATOM 857 C C . GLU A 1 107 ? 28.170 0.194 -14.939 1.00 80.31 107 GLU A C 1
ATOM 859 O O . GLU A 1 107 ? 27.590 -0.806 -14.504 1.00 80.31 107 GLU A O 1
ATOM 864 N N . TRP A 1 108 ? 29.103 0.828 -14.225 1.00 81.56 108 TRP A N 1
ATOM 865 C CA . TRP A 1 108 ? 29.511 0.386 -12.895 1.00 81.56 108 TRP A CA 1
ATOM 866 C C . TRP A 1 108 ? 28.382 0.493 -11.859 1.00 81.56 108 TRP A C 1
ATOM 868 O O . TRP A 1 108 ? 28.169 -0.438 -11.076 1.00 81.56 108 TRP A O 1
ATOM 878 N N . GLU A 1 109 ? 27.639 1.603 -11.838 1.00 71.81 109 GLU A N 1
ATOM 879 C CA . GLU A 1 109 ? 26.500 1.794 -10.931 1.00 71.81 109 GLU A CA 1
ATOM 880 C C . GLU A 1 109 ? 25.398 0.757 -11.204 1.00 71.81 109 GLU A C 1
ATOM 882 O O . GLU A 1 109 ? 24.854 0.176 -10.257 1.00 71.81 109 GLU A O 1
ATOM 887 N N . PHE A 1 110 ? 25.138 0.447 -12.478 1.00 74.94 110 PHE A N 1
ATOM 888 C CA . PHE A 1 110 ? 24.182 -0.579 -12.888 1.00 74.94 110 PHE A CA 1
ATOM 889 C C . PHE A 1 110 ? 24.634 -1.993 -12.494 1.00 74.94 110 PHE A C 1
ATOM 891 O O . PHE A 1 110 ? 23.863 -2.743 -11.893 1.00 74.94 110 PHE A O 1
ATOM 898 N N . ALA A 1 111 ? 25.902 -2.348 -12.719 1.00 78.88 111 ALA A N 1
ATOM 899 C CA . ALA A 1 111 ? 26.448 -3.637 -12.289 1.00 78.88 111 ALA A CA 1
ATOM 900 C C . ALA A 1 111 ? 26.332 -3.828 -10.766 1.00 78.88 111 ALA A C 1
ATOM 902 O O . ALA A 1 111 ? 25.944 -4.892 -10.282 1.00 78.88 111 ALA A O 1
ATOM 903 N N . ARG A 1 112 ? 26.588 -2.769 -9.986 1.00 78.69 112 ARG A N 1
ATOM 904 C CA . ARG A 1 112 ? 26.400 -2.786 -8.526 1.00 78.69 112 ARG A CA 1
ATOM 905 C C . ARG A 1 112 ? 24.944 -2.851 -8.093 1.00 78.69 112 ARG A C 1
ATOM 907 O O . ARG A 1 112 ? 24.657 -3.302 -6.982 1.00 78.69 112 ARG A O 1
ATOM 914 N N . TYR A 1 113 ? 24.026 -2.332 -8.895 1.00 71.81 113 TYR A N 1
ATOM 915 C CA . TYR A 1 113 ? 22.601 -2.494 -8.653 1.00 71.81 113 TYR A CA 1
ATOM 916 C C . TYR A 1 113 ? 22.188 -3.964 -8.821 1.00 71.81 113 TYR A C 1
ATOM 918 O O . TYR A 1 113 ? 21.589 -4.514 -7.898 1.00 71.81 113 TYR A O 1
ATOM 926 N N . LEU A 1 114 ? 22.620 -4.626 -9.899 1.00 77.06 114 LEU A N 1
ATOM 927 C CA . LEU A 1 114 ? 22.359 -6.053 -10.125 1.00 77.06 114 LEU A CA 1
ATOM 928 C C . LEU A 1 114 ? 22.971 -6.952 -9.037 1.00 77.06 114 LEU A C 1
ATOM 930 O O . LEU A 1 114 ? 22.269 -7.799 -8.492 1.00 77.06 114 LEU A O 1
ATOM 934 N N . ASP A 1 115 ? 24.226 -6.711 -8.638 1.00 81.19 115 ASP A N 1
ATOM 935 C CA . ASP A 1 115 ? 24.881 -7.453 -7.541 1.00 81.19 115 ASP A CA 1
ATOM 936 C C . ASP A 1 115 ? 24.109 -7.328 -6.212 1.00 81.19 115 ASP A C 1
ATOM 938 O O . ASP A 1 115 ? 24.001 -8.288 -5.447 1.00 81.19 115 ASP A O 1
ATOM 942 N N . ARG A 1 116 ? 23.517 -6.157 -5.930 1.00 77.38 116 ARG A N 1
ATOM 943 C CA . ARG A 1 116 ? 22.671 -5.965 -4.739 1.00 77.38 116 ARG A CA 1
ATOM 944 C C . ARG A 1 116 ? 21.368 -6.750 -4.816 1.00 77.38 116 ARG A C 1
ATOM 946 O O . ARG A 1 116 ? 20.969 -7.312 -3.795 1.00 77.38 116 ARG A O 1
ATOM 953 N N . ILE A 1 117 ? 20.716 -6.770 -5.980 1.00 69.75 117 ILE A N 1
ATOM 954 C CA . ILE A 1 117 ? 19.498 -7.560 -6.199 1.00 69.75 117 ILE A CA 1
ATOM 955 C C . ILE A 1 117 ? 19.812 -9.037 -5.977 1.00 69.75 117 ILE A C 1
ATOM 957 O O . ILE A 1 117 ? 19.171 -9.673 -5.146 1.00 69.75 117 ILE A O 1
ATOM 961 N N . GLU A 1 118 ? 20.839 -9.563 -6.646 1.00 78.50 118 GLU A N 1
ATOM 962 C CA . GLU A 1 118 ? 21.224 -10.973 -6.546 1.00 78.50 118 GLU A CA 1
ATOM 963 C C . GLU A 1 118 ? 21.558 -11.370 -5.103 1.00 78.50 118 GLU A C 1
ATOM 965 O O . GLU A 1 118 ? 21.064 -12.379 -4.595 1.00 78.50 118 GLU A O 1
ATOM 970 N N . LYS A 1 119 ? 22.338 -10.544 -4.394 1.00 77.56 119 LYS A N 1
ATOM 971 C CA . LYS A 1 119 ? 22.639 -10.772 -2.974 1.00 77.56 119 LYS A CA 1
ATOM 972 C C . LYS A 1 119 ? 21.390 -10.768 -2.110 1.00 77.56 119 LYS A C 1
ATOM 974 O O . LYS A 1 119 ? 21.266 -11.645 -1.266 1.00 77.56 119 LYS A O 1
ATOM 979 N N . THR A 1 120 ? 20.484 -9.816 -2.319 1.00 68.31 120 THR A N 1
ATOM 980 C CA . THR A 1 120 ? 19.249 -9.700 -1.531 1.00 68.31 120 THR A CA 1
ATOM 981 C C . THR A 1 120 ? 18.352 -10.914 -1.760 1.00 68.31 120 THR A C 1
ATOM 983 O O . THR A 1 120 ? 17.923 -11.537 -0.796 1.00 68.31 120 THR A O 1
ATOM 986 N N . VAL A 1 121 ? 18.144 -11.322 -3.016 1.00 68.50 121 VAL A N 1
ATOM 987 C CA . VAL A 1 121 ? 17.370 -12.527 -3.364 1.00 68.50 121 VAL A CA 1
ATOM 988 C C . VAL A 1 121 ? 17.962 -13.776 -2.697 1.00 68.50 121 VAL A C 1
ATOM 990 O O . VAL A 1 121 ? 17.224 -14.561 -2.099 1.00 68.50 121 VAL A O 1
ATOM 993 N N . ASN A 1 122 ? 19.289 -13.933 -2.736 1.00 73.06 122 ASN A N 1
ATOM 994 C CA . ASN A 1 122 ? 19.981 -15.080 -2.145 1.00 73.06 122 ASN A CA 1
ATOM 995 C C . ASN A 1 122 ? 19.989 -15.067 -0.604 1.00 73.06 122 ASN A C 1
ATOM 997 O O . ASN A 1 122 ? 19.843 -16.120 0.018 1.00 73.06 122 ASN A O 1
ATOM 1001 N N . GLN A 1 123 ? 20.172 -13.899 0.020 1.00 74.25 123 GLN A N 1
ATOM 1002 C CA . GLN A 1 123 ? 20.211 -13.742 1.481 1.00 74.25 123 GLN A CA 1
ATOM 1003 C C . GLN A 1 123 ? 18.835 -13.932 2.110 1.00 74.25 123 GLN A C 1
ATOM 1005 O O . GLN A 1 123 ? 18.702 -14.691 3.070 1.00 74.25 123 GLN A O 1
ATOM 1010 N N . ASP A 1 124 ? 17.820 -13.291 1.537 1.00 64.38 124 ASP A N 1
ATOM 1011 C CA . ASP A 1 124 ? 16.449 -13.342 2.036 1.00 64.38 124 ASP A CA 1
ATOM 1012 C C . ASP A 1 124 ? 15.783 -14.700 1.731 1.00 64.38 124 ASP A C 1
ATOM 1014 O O . ASP A 1 124 ? 14.676 -14.957 2.198 1.00 64.38 124 ASP A O 1
ATOM 1018 N N . LYS A 1 125 ? 16.436 -15.576 0.942 1.00 66.44 125 LYS A N 1
ATOM 1019 C CA . LYS A 1 125 ? 15.879 -16.845 0.433 1.00 66.44 125 LYS A CA 1
ATOM 1020 C C . LYS A 1 125 ? 14.464 -16.655 -0.127 1.00 66.44 125 LYS A C 1
ATOM 1022 O O . LYS A 1 125 ? 13.582 -17.482 0.115 1.00 66.44 125 LYS A O 1
ATOM 1027 N N . ARG A 1 126 ? 14.236 -15.544 -0.840 1.00 60.66 126 ARG A N 1
ATOM 1028 C CA . ARG A 1 126 ? 12.901 -15.166 -1.320 1.00 60.66 126 ARG A CA 1
ATOM 1029 C C . ARG A 1 126 ? 12.375 -16.245 -2.252 1.00 60.66 126 ARG A C 1
ATOM 1031 O O . ARG A 1 126 ? 12.981 -16.547 -3.279 1.00 60.66 126 ARG A O 1
ATOM 1038 N N . TYR A 1 127 ? 11.224 -16.798 -1.900 1.00 61.25 127 TYR A N 1
ATOM 1039 C CA . TYR A 1 127 ? 10.439 -17.588 -2.829 1.00 61.25 127 TYR A CA 1
ATOM 1040 C C . TYR A 1 127 ? 9.775 -16.632 -3.825 1.00 61.25 127 TYR A C 1
ATOM 1042 O O . TYR A 1 127 ? 8.949 -15.808 -3.442 1.00 61.25 127 TYR A O 1
ATOM 1050 N N . ILE A 1 128 ? 10.173 -16.710 -5.095 1.00 63.28 128 ILE A N 1
ATOM 1051 C CA . ILE A 1 128 ? 9.565 -15.932 -6.178 1.00 63.28 128 ILE A CA 1
ATOM 1052 C C . ILE A 1 128 ? 8.493 -16.810 -6.814 1.00 63.28 128 ILE A C 1
ATOM 1054 O O . ILE A 1 128 ? 8.798 -17.734 -7.569 1.00 63.28 128 ILE A O 1
ATOM 1058 N N . GLU A 1 129 ? 7.239 -16.539 -6.475 1.00 62.41 129 GLU A N 1
ATOM 1059 C CA . GLU A 1 129 ? 6.101 -17.249 -7.047 1.00 62.41 129 GLU A CA 1
ATOM 1060 C C . GLU A 1 129 ? 5.896 -16.835 -8.514 1.00 62.41 129 GLU A C 1
ATOM 1062 O O . GLU A 1 129 ? 5.850 -15.644 -8.837 1.00 62.41 129 GLU A O 1
ATOM 1067 N N . TYR A 1 130 ? 5.804 -17.823 -9.414 1.00 66.00 130 TYR A N 1
ATOM 1068 C CA . TYR A 1 130 ? 5.496 -17.608 -10.828 1.00 66.00 130 TYR A CA 1
ATOM 1069 C C . TYR A 1 130 ? 4.223 -18.373 -11.226 1.00 66.00 130 TYR A C 1
ATOM 1071 O O . TYR A 1 130 ? 4.196 -19.600 -11.092 1.00 66.00 130 TYR A O 1
ATOM 1079 N N . PRO A 1 131 ? 3.203 -17.693 -11.781 1.00 78.88 131 PRO A N 1
ATOM 1080 C CA . PRO A 1 131 ? 3.144 -16.248 -12.026 1.00 78.88 131 PRO A CA 1
ATOM 1081 C C . PRO A 1 131 ? 3.005 -15.432 -10.726 1.00 78.88 131 PRO A C 1
ATOM 1083 O O . PRO A 1 131 ? 2.545 -15.953 -9.717 1.00 78.88 131 PRO A O 1
ATOM 1086 N N . ASN A 1 132 ? 3.378 -14.145 -10.764 1.00 80.81 132 ASN A N 1
ATOM 1087 C CA . ASN A 1 132 ? 3.214 -13.228 -9.630 1.00 80.81 132 ASN A CA 1
ATOM 1088 C C . ASN A 1 132 ? 1.725 -13.157 -9.208 1.00 80.81 132 ASN A C 1
ATOM 1090 O O . ASN A 1 132 ? 0.899 -12.716 -10.022 1.00 80.81 132 ASN A O 1
ATOM 1094 N N . PRO A 1 133 ? 1.375 -13.529 -7.960 1.00 85.12 133 PRO A N 1
ATOM 1095 C CA . PRO A 1 133 ? -0.016 -13.605 -7.507 1.00 85.12 133 PRO A CA 1
ATOM 1096 C C . PRO A 1 133 ? -0.762 -12.268 -7.488 1.00 85.12 133 PRO A C 1
ATOM 1098 O O . PRO A 1 133 ? -1.994 -12.254 -7.549 1.00 85.12 133 PRO A O 1
ATOM 1101 N N . SER A 1 134 ? -0.048 -11.138 -7.425 1.00 86.38 134 SER A N 1
ATOM 1102 C CA . SER A 1 134 ? -0.639 -9.795 -7.305 1.00 86.38 134 SER A CA 1
ATOM 1103 C C . SER A 1 134 ? -1.627 -9.495 -8.434 1.00 86.38 134 SER A C 1
ATOM 1105 O O . SER A 1 134 ? -2.703 -8.944 -8.196 1.00 86.38 134 SER A O 1
ATOM 1107 N N . ASN A 1 135 ? -1.314 -9.949 -9.653 1.00 84.56 135 ASN A N 1
ATOM 1108 C CA . ASN A 1 135 ? -2.172 -9.781 -10.825 1.00 84.56 135 ASN A CA 1
ATOM 1109 C C . ASN A 1 135 ? -3.498 -10.540 -10.711 1.00 84.56 135 ASN A C 1
ATOM 1111 O O . ASN A 1 135 ? -4.519 -10.093 -11.234 1.00 84.56 135 ASN A O 1
ATOM 1115 N N . ASP A 1 136 ? -3.509 -11.694 -10.054 1.00 86.31 136 ASP A N 1
ATOM 1116 C CA . ASP A 1 136 ? -4.738 -12.464 -9.881 1.00 86.31 136 ASP A CA 1
ATOM 1117 C C . ASP A 1 136 ? -5.578 -11.917 -8.730 1.00 86.31 136 ASP A C 1
ATOM 1119 O O . ASP A 1 136 ? -6.807 -11.921 -8.819 1.00 86.31 136 ASP A O 1
ATOM 1123 N N . VAL A 1 137 ? -4.943 -11.361 -7.695 1.00 87.75 137 VAL A N 1
ATOM 1124 C CA . VAL A 1 137 ? -5.658 -10.658 -6.626 1.00 87.75 137 VAL A CA 1
ATOM 1125 C C . VAL A 1 137 ? -6.363 -9.416 -7.160 1.00 87.75 137 VAL A C 1
ATOM 1127 O O . VAL A 1 137 ? -7.576 -9.304 -6.977 1.00 87.75 137 VAL A O 1
ATOM 1130 N N . ILE A 1 138 ? -5.674 -8.536 -7.894 1.00 87.19 138 ILE A N 1
ATOM 1131 C CA . ILE A 1 138 ? -6.327 -7.340 -8.446 1.00 87.19 138 ILE A CA 1
ATOM 1132 C C . ILE A 1 138 ? -7.489 -7.711 -9.378 1.00 87.19 138 ILE A C 1
ATOM 1134 O O . ILE A 1 138 ? -8.561 -7.126 -9.267 1.00 87.19 138 ILE A O 1
ATOM 1138 N N . LYS A 1 139 ? -7.363 -8.758 -10.210 1.00 86.88 139 LYS A N 1
ATOM 1139 C CA . LYS A 1 139 ? -8.485 -9.258 -11.030 1.00 86.88 139 LYS A CA 1
ATOM 1140 C C . LYS A 1 139 ? -9.679 -9.709 -10.184 1.00 86.88 139 LYS A C 1
ATOM 1142 O O . LYS A 1 139 ? -10.814 -9.399 -10.540 1.00 86.88 139 LYS A O 1
ATOM 1147 N N . LYS A 1 140 ? -9.452 -10.447 -9.088 1.00 89.00 140 LYS A N 1
ATOM 1148 C CA . LYS A 1 140 ? -10.529 -10.915 -8.192 1.00 89.00 140 LYS A CA 1
ATOM 1149 C C . LYS A 1 140 ? -11.299 -9.744 -7.580 1.00 89.00 140 LYS A C 1
ATOM 1151 O O . LYS A 1 140 ? -12.524 -9.801 -7.518 1.00 89.00 140 LYS A O 1
ATOM 1156 N N . PHE A 1 141 ? -10.595 -8.694 -7.166 1.00 88.81 141 PHE A N 1
ATOM 1157 C CA . PHE A 1 141 ? -11.218 -7.487 -6.629 1.00 88.81 141 PHE A CA 1
ATOM 1158 C C . PHE A 1 141 ? -11.915 -6.660 -7.721 1.00 88.81 141 PHE A C 1
ATOM 1160 O O . PHE A 1 141 ? -13.047 -6.232 -7.535 1.00 88.81 141 PHE A O 1
ATOM 1167 N N . LEU A 1 142 ? -11.307 -6.495 -8.898 1.00 85.94 142 LEU A N 1
ATOM 1168 C CA . LEU A 1 142 ? -11.929 -5.755 -10.002 1.00 85.94 142 LEU A CA 1
ATOM 1169 C C . LEU A 1 142 ? -13.175 -6.448 -10.569 1.00 85.94 142 LEU A C 1
ATOM 1171 O O . LEU A 1 142 ? -14.061 -5.773 -11.085 1.00 85.94 142 LEU A O 1
ATOM 1175 N N . ARG A 1 143 ? -13.270 -7.780 -10.464 1.00 88.12 143 ARG A N 1
ATOM 1176 C CA . ARG A 1 143 ? -14.444 -8.536 -10.921 1.00 88.12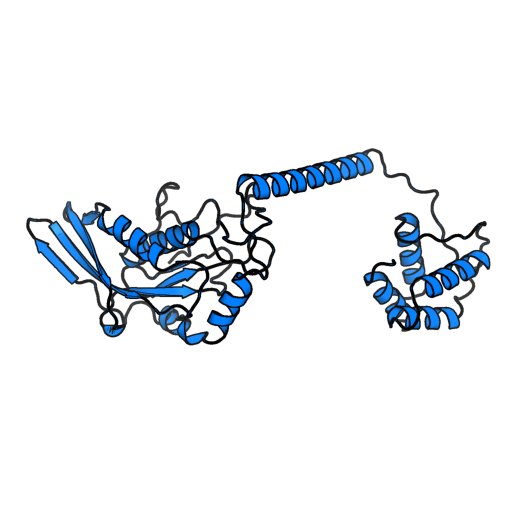 143 ARG A CA 1
ATOM 1177 C C . ARG A 1 143 ? -15.724 -8.121 -10.194 1.00 88.12 143 ARG A C 1
ATOM 1179 O O . ARG A 1 143 ? -16.756 -7.980 -10.834 1.00 88.12 143 ARG A O 1
ATOM 1186 N N . ASP A 1 144 ? -15.638 -7.941 -8.879 1.00 85.75 144 ASP A N 1
ATOM 1187 C CA . ASP A 1 144 ? -16.775 -7.629 -8.007 1.00 85.75 144 ASP A CA 1
ATOM 1188 C C . ASP A 1 144 ? -16.572 -6.243 -7.359 1.00 85.75 144 ASP A C 1
ATOM 1190 O O . ASP A 1 144 ? -16.679 -6.095 -6.146 1.00 85.75 144 ASP A O 1
ATOM 1194 N N . TYR A 1 145 ? -16.229 -5.229 -8.165 1.00 84.44 145 TYR A N 1
ATOM 1195 C CA . TYR A 1 145 ? -15.752 -3.914 -7.704 1.00 84.44 145 TYR A CA 1
ATOM 1196 C C . TYR A 1 145 ? -16.630 -3.261 -6.621 1.00 84.44 145 TYR A C 1
ATOM 1198 O O . TYR A 1 145 ? -16.115 -2.858 -5.579 1.00 84.44 145 TYR A O 1
ATOM 1206 N N . GLU A 1 146 ? -17.949 -3.204 -6.831 1.00 84.19 146 GLU A N 1
ATOM 1207 C CA . GLU A 1 146 ? -18.907 -2.589 -5.892 1.00 84.19 146 GLU A CA 1
ATOM 1208 C C . GLU A 1 146 ? -19.006 -3.331 -4.548 1.00 84.19 146 GLU A C 1
ATOM 1210 O O . GLU A 1 146 ? -19.463 -2.770 -3.554 1.00 84.19 146 GLU A O 1
ATOM 1215 N N . LYS A 1 147 ? -18.581 -4.601 -4.483 1.00 84.75 147 LYS A N 1
ATOM 1216 C CA . LYS A 1 147 ? -18.564 -5.370 -3.230 1.00 84.75 147 LYS A CA 1
ATOM 1217 C C . LYS A 1 147 ? -17.447 -4.898 -2.291 1.00 84.75 147 LYS A C 1
ATOM 1219 O O . LYS A 1 147 ? -17.582 -5.011 -1.070 1.00 84.75 147 LYS A O 1
ATOM 1224 N N . TRP A 1 148 ? -16.343 -4.409 -2.851 1.00 85.19 148 TRP A N 1
ATOM 1225 C CA . TRP A 1 148 ? -15.118 -4.111 -2.102 1.00 85.19 148 TRP A CA 1
ATOM 1226 C C . TRP A 1 148 ? -14.905 -2.620 -1.870 1.00 85.19 148 TRP A C 1
ATOM 1228 O O . TRP A 1 148 ? -14.338 -2.241 -0.847 1.00 85.19 148 TRP A O 1
ATOM 1238 N N . ASN A 1 149 ? -15.374 -1.793 -2.804 1.00 81.12 149 ASN A N 1
ATOM 1239 C CA . ASN A 1 149 ? -15.205 -0.349 -2.762 1.00 81.12 149 ASN A CA 1
ATOM 1240 C C . ASN A 1 149 ? -16.496 0.302 -2.283 1.00 81.12 149 ASN A C 1
ATOM 1242 O O . ASN A 1 149 ? -17.574 0.042 -2.819 1.00 81.12 149 ASN A O 1
ATOM 1246 N N . TYR A 1 150 ? -16.376 1.150 -1.269 1.00 80.81 150 TYR A N 1
ATOM 1247 C CA . TYR A 1 150 ? -17.505 1.844 -0.663 1.00 80.81 150 TYR A CA 1
ATOM 1248 C C . TYR A 1 150 ? -17.573 3.308 -1.095 1.00 80.81 150 TYR A C 1
ATOM 1250 O O . TYR A 1 150 ? -17.963 4.157 -0.303 1.00 80.81 150 TYR A O 1
ATOM 1258 N N . ASP A 1 151 ? -17.212 3.611 -2.345 1.00 74.50 151 ASP A N 1
ATOM 1259 C CA . ASP A 1 151 ? -17.068 4.983 -2.852 1.00 74.50 151 ASP A CA 1
ATOM 1260 C C . ASP A 1 151 ? -18.305 5.847 -2.548 1.00 74.50 151 ASP A C 1
ATOM 1262 O O . ASP A 1 151 ? -18.194 6.938 -1.994 1.00 74.50 151 ASP A O 1
ATOM 1266 N N . GLN A 1 152 ? -19.506 5.313 -2.799 1.00 67.75 152 GLN A N 1
ATOM 1267 C CA . GLN A 1 152 ? -20.761 6.013 -2.501 1.00 67.75 152 GLN A CA 1
ATOM 1268 C C . GLN A 1 152 ? -20.964 6.250 -1.001 1.00 67.75 152 GLN A C 1
ATOM 1270 O O . GLN A 1 152 ? -21.478 7.289 -0.599 1.00 67.75 152 GLN A O 1
ATOM 1275 N N . GLN A 1 153 ? -20.604 5.289 -0.151 1.00 71.19 153 GLN A N 1
ATOM 1276 C CA . GLN A 1 153 ? -20.778 5.420 1.294 1.00 71.19 153 GLN A CA 1
ATOM 1277 C C . GLN A 1 153 ? -19.710 6.325 1.921 1.00 71.19 153 GLN A C 1
ATOM 1279 O O . GLN A 1 153 ? -20.018 7.026 2.881 1.00 71.19 153 GLN A O 1
ATOM 1284 N N . VAL A 1 154 ? -18.505 6.369 1.346 1.00 69.19 154 VAL A N 1
ATOM 1285 C CA . VAL A 1 154 ? -17.457 7.332 1.707 1.00 69.19 154 VAL A CA 1
ATOM 1286 C C . VAL A 1 154 ? -17.933 8.759 1.414 1.00 69.19 154 VAL A C 1
ATOM 1288 O O . VAL A 1 154 ? -17.783 9.634 2.262 1.00 69.19 154 VAL A O 1
ATOM 1291 N N . GLU A 1 155 ? -18.593 8.994 0.274 1.00 70.44 155 GLU A N 1
ATOM 1292 C CA . GLU A 1 155 ? -19.163 10.309 -0.071 1.00 70.44 155 GLU A CA 1
ATOM 1293 C C . GLU A 1 155 ? -20.310 10.748 0.858 1.00 70.44 155 GLU A C 1
ATOM 1295 O O . GLU A 1 155 ? -20.475 11.939 1.128 1.00 70.44 155 GLU A O 1
ATOM 1300 N N . ILE A 1 156 ? -21.101 9.799 1.370 1.00 66.81 156 ILE A N 1
ATOM 1301 C CA . ILE A 1 156 ? -22.190 10.068 2.328 1.00 66.81 156 ILE A CA 1
ATOM 1302 C C . ILE A 1 156 ? -21.634 10.423 3.723 1.00 66.81 156 ILE A C 1
ATOM 1304 O O . ILE A 1 156 ? -22.282 11.143 4.492 1.00 66.81 156 ILE A O 1
ATOM 1308 N N . GLY A 1 157 ? -20.428 9.951 4.047 1.00 70.81 157 GLY A N 1
ATOM 1309 C CA . GLY A 1 157 ? -19.733 10.216 5.302 1.00 70.81 157 GLY A CA 1
ATOM 1310 C C . GLY A 1 157 ? -20.357 9.523 6.521 1.00 70.81 157 GLY A C 1
ATOM 1311 O O . GLY A 1 157 ? -21.073 8.526 6.434 1.00 70.81 157 GLY A O 1
ATOM 1312 N N . ASN A 1 158 ? -20.096 10.073 7.708 1.00 78.94 158 ASN A N 1
ATOM 1313 C CA . ASN A 1 158 ? -20.217 9.320 8.968 1.00 78.94 158 ASN A CA 1
ATOM 1314 C C . ASN A 1 158 ? -21.618 9.381 9.600 1.00 78.94 158 ASN A C 1
ATOM 1316 O O . ASN A 1 158 ? -21.845 8.828 10.678 1.00 78.94 158 ASN A O 1
ATOM 1320 N N . GLN A 1 159 ? -22.565 10.103 8.990 1.00 76.50 159 GLN A N 1
ATOM 1321 C CA . GLN A 1 159 ? -23.850 10.420 9.629 1.00 76.50 159 GLN A CA 1
ATOM 1322 C C . GLN A 1 159 ? -24.741 9.188 9.835 1.00 76.50 159 GLN A C 1
ATOM 1324 O O . GLN A 1 159 ? -25.496 9.145 10.805 1.00 76.50 159 GLN A O 1
ATOM 1329 N N . GLY A 1 160 ? -24.631 8.186 8.959 1.00 82.50 160 GLY A N 1
ATOM 1330 C CA . GLY A 1 160 ? -25.412 6.948 9.031 1.00 82.50 160 GLY A CA 1
ATOM 1331 C C . GLY A 1 160 ? -24.893 5.912 10.033 1.00 82.50 160 GLY A C 1
ATOM 1332 O O . GLY A 1 160 ? -25.563 4.905 10.245 1.00 82.50 160 GLY A O 1
ATOM 1333 N N . PHE A 1 161 ? -23.726 6.139 10.643 1.00 90.88 161 PHE A N 1
ATOM 1334 C CA . PHE A 1 161 ? -23.083 5.165 11.524 1.00 90.88 161 PHE A CA 1
ATOM 1335 C C . PHE A 1 161 ? -23.484 5.369 12.994 1.00 90.88 161 PHE A C 1
ATOM 1337 O O . PHE A 1 161 ? -23.507 6.517 13.469 1.00 90.88 161 PHE A O 1
ATOM 1344 N N . PRO A 1 162 ? -23.770 4.287 13.744 1.00 91.81 162 PRO A N 1
ATOM 1345 C CA . PRO A 1 162 ? -24.022 4.365 15.178 1.00 91.81 162 PRO A CA 1
ATOM 1346 C C . PRO A 1 162 ? -22.780 4.868 15.927 1.00 91.81 162 PRO A C 1
ATOM 1348 O O . PRO A 1 162 ? -21.642 4.620 15.525 1.00 91.81 162 PRO A O 1
ATOM 1351 N N . ASN A 1 163 ? -22.993 5.583 17.032 1.00 92.44 163 ASN A N 1
ATOM 1352 C CA . ASN A 1 163 ? -21.904 5.994 17.923 1.00 92.44 163 ASN A CA 1
ATOM 1353 C C . ASN A 1 163 ? -21.436 4.806 18.780 1.00 92.44 163 ASN A C 1
ATOM 1355 O O . ASN A 1 163 ? -22.268 3.947 19.090 1.00 92.44 163 ASN A O 1
ATOM 1359 N N . PRO A 1 164 ? -20.150 4.752 19.171 1.00 91.31 164 PRO A N 1
ATOM 1360 C CA . PRO A 1 164 ? -19.666 3.737 20.101 1.00 91.31 164 PRO A CA 1
ATOM 1361 C C . PRO A 1 164 ? -20.376 3.867 21.452 1.00 91.31 164 PRO A C 1
ATOM 1363 O O . PRO A 1 164 ? -20.698 4.971 21.906 1.00 91.31 164 PRO A O 1
ATOM 1366 N N . GLU A 1 165 ? -20.642 2.727 22.079 1.00 92.38 165 GLU A N 1
ATOM 1367 C CA . GLU A 1 165 ? -21.239 2.663 23.413 1.00 92.38 165 GLU A CA 1
ATOM 1368 C C . GLU A 1 165 ? -20.129 2.731 24.467 1.00 92.38 165 GLU A C 1
ATOM 1370 O O . GLU A 1 165 ? -18.996 2.323 24.214 1.00 92.38 165 GLU A O 1
ATOM 1375 N N . TYR A 1 166 ? -20.436 3.248 25.659 1.00 93.00 166 TYR A N 1
ATOM 1376 C CA . TYR A 1 166 ? -19.482 3.233 26.763 1.00 93.00 166 TYR A CA 1
ATOM 1377 C C . TYR A 1 166 ? -20.145 2.932 28.101 1.00 93.00 166 TYR A C 1
ATOM 1379 O O . TYR A 1 166 ? -21.303 3.283 28.340 1.00 93.00 166 TYR A O 1
ATOM 1387 N N . VAL A 1 167 ? -19.372 2.326 29.000 1.00 95.00 167 VAL A N 1
ATOM 1388 C CA . VAL A 1 167 ? -19.749 2.111 30.400 1.00 95.00 167 VAL A CA 1
ATOM 1389 C C . VAL A 1 167 ? -18.655 2.643 31.320 1.00 95.00 167 VAL A C 1
ATOM 1391 O O . VAL A 1 167 ? -17.472 2.563 31.001 1.00 95.00 167 VAL A O 1
ATOM 1394 N N . LEU A 1 168 ? -19.048 3.212 32.459 1.00 94.19 168 LEU A N 1
ATOM 1395 C CA . LEU A 1 168 ? -18.120 3.662 33.496 1.00 94.19 168 LEU A CA 1
ATOM 1396 C C . LEU A 1 168 ? -18.095 2.614 34.612 1.00 94.19 168 LEU A C 1
ATOM 1398 O O . LEU A 1 168 ? -19.117 2.396 35.267 1.00 94.19 168 LEU A O 1
ATOM 1402 N N . VAL A 1 169 ? -16.943 1.982 34.824 1.00 94.00 169 VAL A N 1
ATOM 1403 C CA . VAL A 1 169 ? -16.727 0.970 35.869 1.00 94.00 169 VAL A CA 1
ATOM 1404 C C . VAL A 1 169 ? -15.457 1.343 36.621 1.00 94.00 169 VAL A C 1
ATOM 1406 O O . VAL A 1 169 ? -14.428 1.560 35.996 1.00 94.00 169 VAL A O 1
ATOM 1409 N N . ASP A 1 170 ? -15.541 1.468 37.947 1.00 91.81 170 ASP A N 1
ATOM 1410 C CA . ASP A 1 170 ? -14.400 1.797 38.817 1.00 91.81 170 ASP A CA 1
ATOM 1411 C C . ASP A 1 170 ? -13.578 3.017 38.344 1.00 91.81 170 ASP A C 1
ATOM 1413 O O . ASP A 1 170 ? -12.352 2.996 38.331 1.00 91.81 170 ASP A O 1
ATOM 1417 N N . ASP A 1 171 ? -14.270 4.091 37.941 1.00 92.25 171 ASP A N 1
ATOM 1418 C CA . ASP A 1 171 ? -13.687 5.327 37.388 1.00 92.25 171 ASP A CA 1
ATOM 1419 C C . ASP A 1 171 ? -12.912 5.181 36.060 1.00 92.25 171 ASP A C 1
ATOM 1421 O O . ASP A 1 171 ? -12.259 6.130 35.628 1.00 92.25 171 ASP A O 1
ATOM 1425 N N . VAL A 1 172 ? -13.070 4.058 35.352 1.00 95.31 172 VAL A N 1
ATOM 1426 C CA . VAL A 1 172 ? -12.524 3.822 34.006 1.00 95.31 172 VAL A CA 1
ATOM 1427 C C . VAL A 1 172 ? -13.654 3.789 32.976 1.00 95.31 172 VAL A C 1
ATOM 1429 O O . VAL A 1 172 ? -14.665 3.101 33.156 1.00 95.31 172 VAL A O 1
ATOM 1432 N N . TYR A 1 173 ? -13.504 4.536 31.881 1.00 96.12 173 TYR A N 1
ATOM 1433 C CA . TYR A 1 173 ? -14.412 4.458 30.738 1.00 96.12 173 TYR A CA 1
ATOM 1434 C C . TYR A 1 173 ? -14.044 3.260 29.864 1.00 96.12 173 TYR A C 1
ATOM 1436 O O . TYR A 1 173 ? -12.944 3.192 29.328 1.00 96.12 173 TYR A O 1
ATOM 1444 N N . HIS A 1 174 ? -14.979 2.341 29.668 1.00 96.00 174 HIS A N 1
ATOM 1445 C CA . HIS A 1 174 ? -14.851 1.237 28.723 1.00 96.00 174 HIS A CA 1
ATOM 1446 C C . HIS A 1 174 ? -15.674 1.562 27.478 1.00 96.00 174 HIS A C 1
ATOM 1448 O O . HIS A 1 174 ? -16.902 1.569 27.558 1.00 96.00 174 HIS A O 1
ATOM 1454 N N . LEU A 1 175 ? -15.012 1.862 26.360 1.00 95.38 175 LEU A N 1
ATOM 1455 C CA . LEU A 1 175 ? -15.643 2.138 25.066 1.00 95.38 175 LEU A CA 1
ATOM 1456 C C . LEU A 1 175 ? -15.681 0.859 24.231 1.00 95.38 175 LEU A C 1
ATOM 1458 O O . LEU A 1 175 ? -14.641 0.249 23.996 1.00 95.38 175 LEU A O 1
ATOM 1462 N N . GLU A 1 176 ? -16.862 0.491 23.747 1.00 96.50 176 GLU A N 1
ATOM 1463 C CA . GLU A 1 176 ? -17.051 -0.634 22.835 1.00 96.50 176 GLU A CA 1
ATOM 1464 C C . GLU A 1 176 ? -17.230 -0.126 21.399 1.00 96.50 176 GLU A C 1
ATOM 1466 O O . GLU A 1 176 ? -18.165 0.621 21.096 1.00 96.50 176 GLU A O 1
ATOM 1471 N N . TYR A 1 177 ? -16.342 -0.570 20.508 1.00 96.56 177 TYR A N 1
ATOM 1472 C CA . TYR A 1 177 ? -16.440 -0.354 19.069 1.00 96.56 177 TYR A CA 1
ATOM 1473 C C . TYR A 1 177 ? -16.844 -1.656 18.377 1.00 96.56 177 TYR A C 1
ATOM 1475 O O . TYR A 1 177 ? -16.075 -2.616 18.298 1.00 96.56 177 TYR A O 1
ATOM 1483 N N . LYS A 1 178 ? -18.055 -1.672 17.822 1.00 97.25 178 LYS A N 1
ATOM 1484 C CA . LYS A 1 178 ? -18.565 -2.750 16.974 1.00 97.25 178 LYS A CA 1
ATOM 1485 C C . LYS A 1 178 ? -18.020 -2.582 15.560 1.00 97.25 178 LYS A C 1
ATOM 1487 O O . LYS A 1 178 ? -18.277 -1.571 14.906 1.00 97.25 178 LYS A O 1
ATOM 1492 N N . ILE A 1 179 ? -17.291 -3.576 15.069 1.00 96.44 179 ILE A N 1
ATOM 1493 C CA . ILE A 1 179 ? -16.618 -3.531 13.771 1.00 96.44 179 ILE A CA 1
ATOM 1494 C C . ILE A 1 179 ? -17.239 -4.548 12.822 1.00 96.44 179 ILE A C 1
ATOM 1496 O O . ILE A 1 179 ? -17.246 -5.751 13.085 1.00 96.44 179 ILE A O 1
ATOM 1500 N N . TYR A 1 180 ? -17.728 -4.068 11.684 1.00 95.38 180 TYR A N 1
ATOM 1501 C CA . TYR A 1 180 ? -18.044 -4.918 10.548 1.00 95.38 180 TYR A CA 1
ATOM 1502 C C . TYR A 1 180 ? -16.794 -5.072 9.689 1.00 95.38 180 TYR A C 1
ATOM 1504 O O . TYR A 1 180 ? -16.270 -4.103 9.143 1.00 95.38 180 TYR A O 1
ATOM 1512 N N . VAL A 1 181 ? -16.334 -6.306 9.554 1.00 94.44 181 VAL A N 1
ATOM 1513 C CA . VAL A 1 181 ? -15.181 -6.671 8.735 1.00 94.44 181 VAL A CA 1
ATOM 1514 C C . VAL A 1 181 ? -15.745 -7.224 7.431 1.00 94.44 181 VAL A C 1
ATOM 1516 O O . VAL A 1 181 ? -16.483 -8.209 7.455 1.00 94.44 181 VAL A O 1
ATOM 1519 N N . ASN A 1 182 ? -15.491 -6.553 6.304 1.00 92.19 182 ASN A N 1
ATOM 1520 C CA . ASN A 1 182 ? -15.992 -7.009 5.007 1.00 92.19 182 ASN A CA 1
ATOM 1521 C C . ASN A 1 182 ? -15.425 -8.411 4.649 1.00 92.19 182 ASN A C 1
ATOM 1523 O O . ASN A 1 182 ? -14.534 -8.942 5.306 1.00 92.19 182 ASN A O 1
ATOM 1527 N N . GLU A 1 183 ? -15.930 -9.061 3.609 1.00 90.56 183 GLU A N 1
ATOM 1528 C CA . GLU A 1 183 ? -15.308 -10.311 3.155 1.00 90.56 183 GLU A CA 1
ATOM 1529 C C . GLU A 1 183 ? -14.057 -10.033 2.309 1.00 90.56 183 GLU A C 1
ATOM 1531 O O . GLU A 1 183 ? -13.888 -8.944 1.763 1.00 90.56 183 GLU A O 1
ATOM 1536 N N . GLN A 1 184 ? -13.210 -11.046 2.138 1.00 89.06 184 GLN A N 1
ATOM 1537 C CA . GLN A 1 184 ? -12.144 -11.051 1.135 1.00 89.06 184 GLN A CA 1
ATOM 1538 C C . GLN A 1 184 ? -12.426 -12.128 0.077 1.00 89.06 184 GLN A C 1
ATOM 1540 O O . GLN A 1 184 ? -13.074 -13.138 0.380 1.00 89.06 184 GLN A O 1
ATOM 1545 N N . PRO A 1 185 ? -11.953 -11.966 -1.172 1.00 87.56 185 PRO A N 1
ATOM 1546 C CA . PRO A 1 185 ? -12.006 -13.035 -2.162 1.00 87.56 185 PRO A CA 1
ATOM 1547 C C . PRO A 1 185 ? -11.351 -14.328 -1.655 1.00 87.56 185 PRO A C 1
ATOM 1549 O O . PRO A 1 185 ? -10.322 -14.305 -0.991 1.00 87.56 185 PRO A O 1
ATOM 1552 N N . VAL A 1 186 ? -11.905 -15.487 -2.011 1.00 86.62 186 VAL A N 1
ATOM 1553 C CA . VAL A 1 186 ? -11.333 -16.774 -1.582 1.00 86.62 186 VAL A CA 1
ATOM 1554 C C . VAL A 1 186 ? -9.961 -17.011 -2.233 1.00 86.62 186 VAL A C 1
ATOM 1556 O O . VAL A 1 186 ? -9.749 -16.737 -3.425 1.00 86.62 186 VAL A O 1
ATOM 1559 N N . GLY A 1 187 ? -9.032 -17.564 -1.449 1.00 83.50 187 GLY A N 1
ATOM 1560 C CA . GLY A 1 187 ? -7.695 -17.946 -1.904 1.00 83.50 187 GLY A CA 1
ATOM 1561 C C . GLY A 1 187 ? -6.818 -16.742 -2.237 1.00 83.50 187 GLY A C 1
ATOM 1562 O O . GLY A 1 187 ? -6.189 -16.727 -3.297 1.00 83.50 187 GLY A O 1
ATOM 1563 N N . LEU A 1 188 ? -6.853 -15.700 -1.401 1.00 87.38 188 LEU A N 1
ATOM 1564 C CA . LEU A 1 188 ? -5.779 -14.711 -1.390 1.00 87.38 188 LEU A CA 1
ATOM 1565 C C . LEU A 1 188 ? -4.495 -15.368 -0.863 1.00 87.38 188 LEU A C 1
ATOM 1567 O O . LEU A 1 188 ? -4.576 -16.258 -0.016 1.00 87.38 188 LEU A O 1
ATOM 1571 N N . PRO A 1 189 ? -3.326 -14.974 -1.385 1.00 84.31 189 PRO A N 1
ATOM 1572 C CA . PRO A 1 189 ? -2.067 -15.633 -1.061 1.00 84.31 189 PRO A CA 1
ATOM 1573 C C . PRO A 1 189 ? -1.452 -15.148 0.264 1.00 84.31 189 PRO A C 1
ATOM 1575 O O . PRO A 1 189 ? -0.499 -15.753 0.747 1.00 84.31 189 PRO A O 1
ATOM 1578 N N . LEU A 1 190 ? -1.995 -14.077 0.854 1.00 85.69 190 LEU A N 1
ATOM 1579 C CA . LEU A 1 190 ? -1.531 -13.465 2.097 1.00 85.69 190 LEU A CA 1
ATOM 1580 C C . LEU A 1 190 ? -2.677 -13.400 3.112 1.00 85.69 190 LEU A C 1
ATOM 1582 O O . LEU A 1 190 ? -3.829 -13.159 2.743 1.00 85.69 190 LEU A O 1
ATOM 1586 N N . ASP A 1 191 ? -2.347 -13.598 4.387 1.00 85.00 191 ASP A N 1
ATOM 1587 C CA . ASP A 1 191 ? -3.292 -13.430 5.488 1.00 85.00 191 ASP A CA 1
ATOM 1588 C C . ASP A 1 191 ? -3.362 -11.954 5.888 1.00 85.00 191 ASP A C 1
ATOM 1590 O O . ASP A 1 191 ? -2.562 -11.449 6.669 1.00 85.00 191 ASP A O 1
ATOM 1594 N N . HIS A 1 192 ? -4.314 -11.241 5.296 1.00 82.50 192 HIS A N 1
ATOM 1595 C CA . HIS A 1 192 ? -4.603 -9.849 5.639 1.00 82.50 192 HIS A CA 1
ATOM 1596 C C . HIS A 1 192 ? -5.622 -9.726 6.781 1.00 82.50 192 HIS A C 1
ATOM 1598 O O . HIS A 1 192 ? -5.996 -8.619 7.158 1.00 82.50 192 HIS A O 1
ATOM 1604 N N . VAL A 1 193 ? -6.180 -10.843 7.256 1.00 84.56 193 VAL A N 1
ATOM 1605 C CA . VAL A 1 193 ? -7.182 -10.831 8.327 1.00 84.56 193 VAL A CA 1
ATOM 1606 C C . VAL A 1 193 ? -6.480 -10.877 9.678 1.00 84.56 193 VAL A C 1
ATOM 1608 O O . VAL A 1 193 ? -6.919 -10.1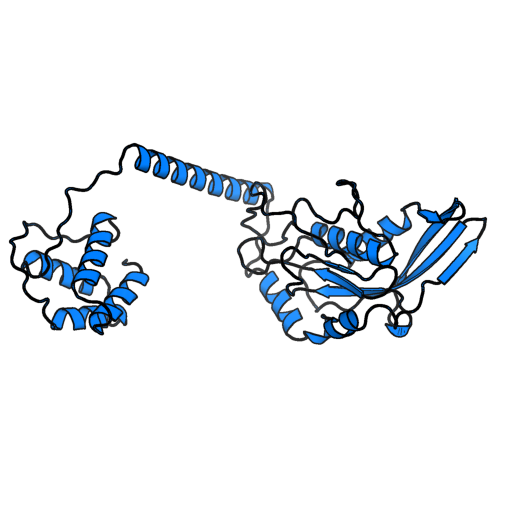90 10.599 1.00 84.56 193 VAL A O 1
ATOM 1611 N N . SER A 1 194 ? -5.367 -11.609 9.794 1.00 85.75 194 SER A N 1
ATOM 1612 C CA . SER A 1 194 ? -4.548 -11.615 11.012 1.00 85.75 194 SER A CA 1
ATOM 1613 C C . SER A 1 194 ? -4.058 -10.219 11.392 1.00 85.75 194 SER A C 1
ATOM 1615 O O . SER A 1 194 ? -4.105 -9.870 12.567 1.00 85.75 194 SER A O 1
ATOM 1617 N N . THR A 1 195 ? -3.706 -9.383 10.409 1.00 89.44 195 THR A N 1
ATOM 1618 C CA . THR A 1 195 ? -3.235 -8.012 10.660 1.00 89.44 195 THR A CA 1
ATOM 1619 C C . THR A 1 195 ? -4.268 -7.178 11.420 1.00 89.44 195 THR A C 1
ATOM 1621 O O . THR A 1 195 ? -3.906 -6.328 12.218 1.00 89.44 195 THR A O 1
ATOM 1624 N N . LEU A 1 196 ? -5.568 -7.435 11.219 1.00 91.12 196 LEU A N 1
ATOM 1625 C CA . LEU A 1 196 ? -6.635 -6.756 11.954 1.00 91.12 196 LEU A CA 1
ATOM 1626 C C . LEU A 1 196 ? -6.628 -7.122 13.445 1.00 91.12 196 LEU A C 1
ATOM 1628 O O . LEU A 1 196 ? -6.872 -6.266 14.290 1.00 91.12 196 LEU A O 1
ATOM 1632 N N . VAL A 1 197 ? -6.355 -8.389 13.762 1.00 92.56 197 VAL A N 1
ATOM 1633 C CA . VAL A 1 197 ? -6.303 -8.885 15.144 1.00 92.56 197 VAL A CA 1
ATOM 1634 C C . VAL A 1 197 ? -5.143 -8.235 15.895 1.00 92.56 197 VAL A C 1
ATOM 1636 O O . VAL A 1 197 ? -5.326 -7.784 17.026 1.00 92.56 197 VAL A O 1
ATOM 1639 N N . ASP A 1 198 ? -3.981 -8.135 15.251 1.00 94.00 198 ASP A N 1
ATOM 1640 C CA . ASP A 1 198 ? -2.797 -7.501 15.835 1.00 94.00 198 ASP A CA 1
ATOM 1641 C C . ASP A 1 198 ? -3.008 -5.985 16.020 1.00 94.00 198 ASP A C 1
ATOM 1643 O O . ASP A 1 198 ? -2.718 -5.445 17.093 1.00 94.00 198 ASP A O 1
ATOM 1647 N N . SER A 1 199 ? -3.642 -5.314 15.049 1.00 96.19 199 SER A N 1
ATOM 1648 C CA . SER A 1 199 ? -4.036 -3.904 15.174 1.00 96.19 199 SER A CA 1
ATOM 1649 C C . SER A 1 199 ? -5.049 -3.652 16.297 1.00 96.19 199 SER A C 1
ATOM 1651 O O . SER A 1 199 ? -4.921 -2.661 17.018 1.00 96.19 199 SER A O 1
ATOM 1653 N N . PHE A 1 200 ? -6.057 -4.520 16.470 1.00 96.69 200 PHE A N 1
ATOM 1654 C CA . PHE A 1 200 ? -7.012 -4.409 17.583 1.00 96.69 200 PHE A CA 1
ATOM 1655 C C . PHE A 1 200 ? -6.290 -4.488 18.914 1.00 96.69 200 PHE A C 1
ATOM 1657 O O . PHE A 1 200 ? -6.439 -3.595 19.744 1.00 96.69 200 PHE A O 1
ATOM 1664 N N . LYS A 1 201 ? -5.445 -5.506 19.074 1.00 96.31 201 LYS A N 1
ATOM 1665 C CA . LYS A 1 201 ? -4.683 -5.713 20.297 1.00 96.31 201 LYS A CA 1
ATOM 1666 C C . LYS A 1 201 ? -3.841 -4.490 20.660 1.00 96.31 201 LYS A C 1
ATOM 1668 O O . LYS A 1 201 ? -3.869 -4.065 21.810 1.00 96.31 201 LYS A O 1
ATOM 1673 N N . MET A 1 202 ? -3.132 -3.898 19.696 1.00 96.25 202 MET A N 1
ATOM 1674 C CA . MET A 1 202 ? -2.333 -2.696 19.952 1.00 96.25 202 MET A CA 1
ATOM 1675 C C . MET A 1 202 ? -3.183 -1.556 20.533 1.00 96.25 202 MET A C 1
ATOM 1677 O O . MET A 1 202 ? -2.784 -0.913 21.506 1.00 96.25 202 MET A O 1
ATOM 1681 N N . TRP A 1 203 ? -4.345 -1.290 19.940 1.00 97.31 203 TRP A N 1
ATOM 1682 C CA . TRP A 1 203 ? -5.219 -0.201 20.373 1.00 97.31 203 TRP A CA 1
ATOM 1683 C C . TRP A 1 203 ? -5.949 -0.496 21.690 1.00 97.31 203 TRP A C 1
ATOM 1685 O O . TRP A 1 203 ? -6.145 0.423 22.480 1.00 97.31 203 TRP A O 1
ATOM 1695 N N . GLU A 1 204 ? -6.301 -1.752 21.965 1.00 97.06 204 GLU A N 1
ATOM 1696 C CA . GLU A 1 204 ? -6.874 -2.183 23.251 1.00 97.06 204 GLU A CA 1
ATOM 1697 C C . GLU A 1 204 ? -5.854 -2.113 24.402 1.00 97.06 204 GLU A C 1
ATOM 1699 O O . GLU A 1 204 ? -6.225 -1.840 25.543 1.00 97.06 204 GLU A O 1
ATOM 1704 N N . GLU A 1 205 ? -4.565 -2.327 24.111 1.00 96.50 205 GLU A N 1
ATOM 1705 C CA . GLU A 1 205 ? -3.457 -2.202 25.070 1.00 96.50 205 GLU A CA 1
ATOM 1706 C C . GLU A 1 205 ? -2.960 -0.752 25.238 1.00 96.50 205 GLU A C 1
ATOM 1708 O O . GLU A 1 205 ? -2.178 -0.470 26.148 1.00 96.50 205 GLU A O 1
ATOM 1713 N N . THR A 1 206 ? -3.402 0.178 24.384 1.00 95.25 206 THR A N 1
ATOM 1714 C CA . THR A 1 206 ? -3.004 1.590 24.456 1.00 95.25 206 THR A CA 1
ATOM 1715 C C . THR A 1 206 ? -3.770 2.316 25.564 1.00 95.25 206 THR A C 1
ATOM 1717 O O . THR A 1 206 ? -4.995 2.257 25.644 1.00 95.25 206 THR A O 1
ATOM 1720 N N . GLU A 1 207 ? -3.046 3.057 26.404 1.00 93.06 207 GLU A N 1
ATOM 1721 C CA . GLU A 1 207 ? -3.637 3.866 27.472 1.00 93.06 207 GLU A CA 1
ATOM 1722 C C . GLU A 1 207 ? -4.145 5.211 26.934 1.00 93.06 207 GLU A C 1
ATOM 1724 O O . GLU A 1 207 ? -3.392 6.004 26.359 1.00 93.06 207 GLU A O 1
ATOM 1729 N N . PHE A 1 208 ? -5.423 5.502 27.177 1.00 94.12 208 PHE A N 1
ATOM 1730 C CA . PHE A 1 208 ? -6.055 6.768 26.816 1.00 94.12 208 PHE A CA 1
ATOM 1731 C C . PHE A 1 208 ? -6.586 7.492 28.051 1.00 94.12 208 PHE A C 1
ATOM 1733 O O . PHE A 1 208 ? -6.931 6.875 29.056 1.00 94.12 208 PHE A O 1
ATOM 1740 N N . ASN A 1 209 ? -6.704 8.818 27.956 1.00 93.44 209 ASN A N 1
ATOM 1741 C CA . ASN A 1 209 ? -7.315 9.644 28.993 1.00 93.44 209 ASN A CA 1
ATOM 1742 C C . ASN A 1 209 ? -8.429 10.502 28.395 1.00 93.44 209 ASN A C 1
ATOM 1744 O O . ASN A 1 209 ? -8.234 11.175 27.380 1.00 93.44 209 ASN A O 1
ATOM 1748 N N . ALA A 1 210 ? -9.591 10.495 29.041 1.00 90.56 210 ALA A N 1
ATOM 1749 C CA . ALA A 1 210 ? -10.702 11.371 28.712 1.00 90.56 210 ALA A CA 1
ATOM 1750 C C . ALA A 1 210 ? -10.414 12.822 29.139 1.00 90.56 210 ALA A C 1
ATOM 1752 O O . ALA A 1 210 ? -9.501 13.115 29.912 1.00 90.56 210 ALA A O 1
ATOM 1753 N N . SER A 1 211 ? -11.231 13.761 28.656 1.00 89.94 211 SER A N 1
ATOM 1754 C CA . SER A 1 211 ? -11.094 15.189 28.978 1.00 89.94 211 SER A CA 1
ATOM 1755 C C . SER A 1 211 ? -11.277 15.517 30.464 1.00 89.94 211 SER A C 1
ATOM 1757 O O . SER A 1 211 ? -10.851 16.577 30.913 1.00 89.94 211 SER A O 1
ATOM 1759 N N . ASP A 1 212 ? -11.932 14.636 31.220 1.00 91.62 212 ASP A N 1
ATOM 1760 C CA . ASP A 1 212 ? -12.102 14.730 32.674 1.00 91.62 212 ASP A CA 1
ATOM 1761 C C . ASP A 1 212 ? -10.949 14.070 33.460 1.00 91.62 212 ASP A C 1
ATOM 1763 O O . ASP A 1 212 ? -10.974 14.065 34.690 1.00 91.62 212 ASP A O 1
ATOM 1767 N N . GLY A 1 213 ? -9.928 13.555 32.765 1.00 92.25 213 GLY A N 1
ATOM 1768 C CA . GLY A 1 213 ? -8.737 12.936 33.346 1.00 92.25 213 GLY A CA 1
ATOM 1769 C C . GLY A 1 213 ? -8.899 11.465 33.730 1.00 92.25 213 GLY A C 1
ATOM 1770 O O . GLY A 1 213 ? -7.974 10.908 34.316 1.00 92.25 213 GLY A O 1
ATOM 1771 N N . LYS A 1 214 ? -10.044 10.838 33.429 1.00 94.06 214 LYS A N 1
ATOM 1772 C CA . LYS A 1 214 ? -10.262 9.407 33.677 1.00 94.06 214 LYS A CA 1
ATOM 1773 C C . LYS A 1 214 ? -9.640 8.545 32.584 1.00 94.06 214 LYS A C 1
ATOM 1775 O O . LYS A 1 214 ? -9.607 8.944 31.418 1.00 94.06 214 LYS A O 1
ATOM 1780 N N . GLU A 1 215 ? -9.205 7.349 32.961 1.00 96.00 215 GLU A N 1
ATOM 1781 C CA . GLU A 1 215 ? -8.663 6.363 32.028 1.00 96.00 215 GLU A CA 1
ATOM 1782 C C . GLU A 1 215 ? -9.759 5.874 31.068 1.00 96.00 215 GLU A C 1
ATOM 1784 O O . GLU A 1 215 ? -10.922 5.700 31.448 1.00 96.00 215 GLU A O 1
ATOM 1789 N N . VAL A 1 216 ? -9.379 5.660 29.813 1.00 95.94 216 VAL A N 1
ATOM 1790 C CA . VAL A 1 216 ? -10.232 5.134 28.751 1.00 95.94 216 VAL A CA 1
ATOM 1791 C C . VAL A 1 216 ? -9.621 3.835 28.236 1.00 95.94 216 VAL A C 1
ATOM 1793 O O . VAL A 1 216 ? -8.464 3.809 27.822 1.00 95.94 216 VAL A O 1
ATOM 1796 N N . LYS A 1 217 ? -10.424 2.770 28.223 1.00 96.19 217 LYS A N 1
ATOM 1797 C CA . LYS A 1 217 ? -10.100 1.473 27.627 1.00 96.19 217 LYS A CA 1
ATOM 1798 C C . LYS A 1 217 ? -11.008 1.205 26.444 1.00 96.19 217 LYS A C 1
ATOM 1800 O O . LYS A 1 217 ? -12.230 1.308 26.559 1.00 96.19 217 LYS A O 1
ATOM 1805 N N . ILE A 1 218 ? -10.403 0.841 25.325 1.00 96.50 218 ILE A N 1
ATOM 1806 C CA . ILE A 1 218 ? -11.104 0.492 24.093 1.00 96.50 218 ILE A CA 1
ATOM 1807 C C . ILE A 1 218 ? -11.286 -1.025 24.046 1.00 96.50 218 ILE A C 1
ATOM 1809 O O . ILE A 1 218 ? -10.399 -1.761 24.465 1.00 96.50 218 ILE A O 1
ATOM 1813 N N . HIS A 1 219 ? -12.441 -1.468 23.554 1.00 96.69 219 HIS A N 1
ATOM 1814 C CA . HIS A 1 219 ? -12.771 -2.871 23.304 1.00 96.69 219 HIS A CA 1
ATOM 1815 C C . HIS A 1 219 ? -13.341 -2.990 21.895 1.00 96.69 219 HIS A C 1
ATOM 1817 O O . HIS A 1 219 ? -14.348 -2.348 21.578 1.00 96.69 219 HIS A O 1
ATOM 1823 N N . PHE A 1 220 ? -12.722 -3.808 21.049 1.00 96.81 220 PHE A N 1
ATOM 1824 C CA . PHE A 1 220 ? -13.230 -4.090 19.715 1.00 96.81 220 PHE A CA 1
ATOM 1825 C C . PHE A 1 220 ? -14.048 -5.374 19.704 1.00 96.81 220 PHE A C 1
ATOM 1827 O O . PHE A 1 220 ? -13.620 -6.436 20.151 1.00 96.81 220 PHE A O 1
ATOM 1834 N N . VAL A 1 221 ? -15.242 -5.296 19.121 1.00 95.69 221 VAL A N 1
ATOM 1835 C CA . VAL A 1 221 ? -16.137 -6.444 18.969 1.00 95.69 221 VAL A CA 1
ATOM 1836 C C . VAL A 1 221 ? -16.526 -6.567 17.508 1.00 95.69 221 VAL A C 1
ATOM 1838 O O . VAL A 1 221 ? -17.070 -5.640 16.918 1.00 95.69 221 VAL A O 1
ATOM 1841 N N . THR A 1 222 ? -16.277 -7.719 16.891 1.00 95.19 222 THR A N 1
ATOM 1842 C CA . THR A 1 222 ? -16.679 -7.926 15.495 1.00 95.19 222 THR A CA 1
ATOM 1843 C C . THR A 1 222 ? -18.166 -8.269 15.385 1.00 95.19 222 THR A C 1
ATOM 1845 O O . THR A 1 222 ? -18.717 -9.018 16.191 1.00 95.19 222 THR A O 1
ATOM 1848 N N . THR A 1 223 ? -18.835 -7.736 14.361 1.00 95.25 223 THR A N 1
ATOM 1849 C CA . THR A 1 223 ? -20.243 -8.021 14.049 1.00 95.25 223 THR A CA 1
ATOM 1850 C C . THR A 1 223 ? -20.423 -8.399 12.582 1.00 95.25 223 THR A C 1
ATOM 1852 O O . THR A 1 223 ? -19.708 -7.936 11.696 1.00 95.25 223 THR A O 1
ATOM 1855 N N . LYS A 1 224 ? -21.423 -9.244 12.310 1.00 93.50 224 LYS A N 1
ATOM 1856 C CA . LYS A 1 224 ? -21.815 -9.639 10.947 1.00 93.50 224 LYS A CA 1
ATOM 1857 C C . LYS A 1 224 ? -22.780 -8.651 10.293 1.00 93.50 224 LYS A C 1
ATOM 1859 O O . LYS A 1 224 ? -23.062 -8.779 9.106 1.00 93.50 224 LYS A O 1
ATOM 1864 N N . MET A 1 225 ? -23.324 -7.699 11.053 1.00 92.62 225 MET A N 1
ATOM 1865 C CA . MET A 1 225 ? -24.318 -6.747 10.561 1.00 92.62 225 MET A CA 1
ATOM 1866 C C . MET A 1 225 ? -23.723 -5.347 10.467 1.00 92.62 225 MET A C 1
ATOM 1868 O O . MET A 1 225 ? -23.379 -4.740 11.475 1.00 92.62 225 MET A O 1
ATOM 1872 N N . LYS A 1 226 ? -23.677 -4.814 9.243 1.00 90.94 226 LYS A N 1
ATOM 1873 C CA . LYS A 1 226 ? -23.248 -3.440 8.954 1.00 90.94 226 LYS A CA 1
ATOM 1874 C C . LYS A 1 226 ? -24.010 -2.385 9.766 1.00 90.94 226 LYS A C 1
ATOM 1876 O O . LYS A 1 226 ? -23.404 -1.434 10.241 1.00 90.94 226 LYS A O 1
ATOM 1881 N N . ALA A 1 227 ? -25.319 -2.564 9.944 1.00 90.56 227 ALA A N 1
ATOM 1882 C CA . ALA A 1 227 ? -26.182 -1.596 10.627 1.00 90.56 227 ALA A CA 1
ATOM 1883 C C . ALA A 1 227 ? -25.827 -1.381 12.111 1.00 90.56 227 ALA A C 1
ATOM 1885 O O . ALA A 1 227 ? -26.065 -0.299 12.638 1.00 90.56 227 ALA A O 1
ATOM 1886 N N . ASP A 1 228 ? -25.231 -2.387 12.755 1.00 90.88 228 ASP A N 1
ATOM 1887 C CA . ASP A 1 228 ? -24.875 -2.339 14.177 1.00 90.88 228 ASP A CA 1
ATOM 1888 C C . ASP A 1 228 ? -23.424 -1.896 14.402 1.00 90.88 228 ASP A C 1
ATOM 1890 O O . ASP A 1 228 ? -22.999 -1.713 15.541 1.00 90.88 228 ASP A O 1
ATOM 1894 N N . ALA A 1 229 ? -22.642 -1.775 13.327 1.00 95.19 229 ALA A N 1
ATOM 1895 C CA . ALA A 1 229 ? -21.220 -1.495 13.398 1.00 95.19 229 ALA A CA 1
ATOM 1896 C C . ALA A 1 229 ? -20.937 0.008 13.393 1.00 95.19 229 ALA A C 1
ATOM 1898 O O . ALA A 1 229 ? -21.419 0.744 12.534 1.00 95.19 229 ALA A O 1
ATOM 1899 N N . ASN A 1 230 ? -20.082 0.438 14.315 1.00 94.94 230 ASN A N 1
ATOM 1900 C CA . ASN A 1 230 ? -19.513 1.781 14.353 1.00 94.94 230 ASN A CA 1
ATOM 1901 C C . ASN A 1 230 ? -18.498 1.984 13.226 1.00 94.94 230 ASN A C 1
ATOM 1903 O O . ASN A 1 230 ? -18.410 3.074 12.664 1.00 94.94 230 ASN A O 1
ATOM 1907 N N . LEU A 1 231 ? -17.744 0.928 12.908 1.00 95.25 231 LEU A N 1
ATOM 1908 C CA . LEU A 1 231 ? -16.689 0.943 11.902 1.00 95.25 231 LEU A CA 1
ATOM 1909 C C . LEU A 1 231 ? -16.893 -0.167 10.878 1.00 95.25 231 LEU A C 1
ATOM 1911 O O . LEU A 1 231 ? -17.165 -1.313 11.241 1.00 95.25 231 LEU A O 1
ATOM 1915 N N . TRP A 1 232 ? -16.747 0.162 9.598 1.00 94.88 232 TRP A N 1
ATOM 1916 C CA . TRP A 1 232 ? -16.711 -0.808 8.508 1.00 94.88 232 TRP A CA 1
ATOM 1917 C C . TRP A 1 232 ? -15.302 -0.873 7.942 1.00 94.88 232 TRP A C 1
ATOM 1919 O O . TRP A 1 232 ? -14.862 0.051 7.266 1.00 94.88 232 TRP A O 1
ATOM 1929 N N . VAL A 1 233 ? -14.620 -1.986 8.180 1.00 94.69 233 VAL A N 1
ATOM 1930 C CA . VAL A 1 233 ? -13.293 -2.243 7.624 1.00 94.69 233 VAL A CA 1
ATOM 1931 C C . VAL A 1 233 ? -13.442 -2.912 6.260 1.00 94.69 233 VAL A C 1
ATOM 1933 O O . VAL A 1 233 ? -14.177 -3.897 6.116 1.00 94.69 233 VAL A O 1
ATOM 1936 N N . THR A 1 234 ? -12.748 -2.382 5.256 1.00 92.69 234 THR A N 1
ATOM 1937 C CA . THR A 1 234 ? -12.674 -2.961 3.911 1.00 92.69 234 THR A CA 1
ATOM 1938 C C . THR A 1 234 ? -11.255 -2.892 3.358 1.00 92.69 234 THR A C 1
ATOM 1940 O O . THR A 1 234 ? -10.450 -2.052 3.758 1.00 92.69 234 THR A O 1
ATOM 1943 N N . TRP A 1 235 ? -10.955 -3.781 2.416 1.00 92.12 235 TRP A N 1
ATOM 1944 C CA . TRP A 1 235 ? -9.652 -3.874 1.765 1.00 92.12 235 TRP A CA 1
ATOM 1945 C C . TRP A 1 235 ? -9.792 -3.476 0.310 1.00 92.12 235 TRP A C 1
ATOM 1947 O O . TRP A 1 235 ? -10.718 -3.914 -0.377 1.00 92.12 235 TRP A O 1
ATOM 1957 N N . VAL A 1 236 ? -8.850 -2.673 -0.163 1.00 90.44 236 VAL A N 1
ATOM 1958 C CA . VAL A 1 236 ? -8.903 -2.080 -1.495 1.00 90.44 236 VAL A CA 1
ATOM 1959 C C . VAL A 1 236 ? -7.623 -2.370 -2.270 1.00 90.44 236 VAL A C 1
ATOM 1961 O O . VAL A 1 236 ? -6.535 -2.491 -1.715 1.00 90.44 236 VAL A O 1
ATOM 1964 N N . VAL A 1 237 ? -7.759 -2.507 -3.585 1.00 89.06 237 VAL A N 1
ATOM 1965 C CA . VAL A 1 237 ? -6.633 -2.664 -4.532 1.00 89.06 237 VAL A CA 1
ATOM 1966 C C . VAL A 1 237 ? -6.619 -1.550 -5.581 1.00 89.06 237 VAL A C 1
ATOM 1968 O O . VAL A 1 237 ? -5.879 -1.615 -6.561 1.00 89.06 237 VAL A O 1
ATOM 1971 N N . ARG A 1 238 ? -7.510 -0.566 -5.422 1.00 83.12 238 ARG A N 1
ATOM 1972 C CA . ARG A 1 238 ? -7.610 0.590 -6.308 1.00 83.12 238 ARG A CA 1
ATOM 1973 C C . ARG A 1 238 ? -6.629 1.668 -5.873 1.00 83.12 238 ARG A C 1
ATOM 1975 O O . ARG A 1 238 ? -6.187 1.695 -4.729 1.00 83.12 238 ARG A O 1
ATOM 1982 N N . ASP A 1 239 ? -6.350 2.570 -6.800 1.00 80.44 239 ASP A N 1
ATOM 1983 C CA . ASP A 1 239 ? -5.684 3.823 -6.482 1.00 80.44 239 ASP A CA 1
ATOM 1984 C C . ASP A 1 239 ? -6.603 4.673 -5.582 1.00 80.44 239 ASP A C 1
ATOM 1986 O O . ASP A 1 239 ? -7.769 4.916 -5.918 1.00 80.44 239 ASP A O 1
ATOM 1990 N N . LEU A 1 240 ? -6.094 5.063 -4.413 1.00 77.69 240 LEU A N 1
ATOM 1991 C CA . LEU A 1 240 ? -6.772 5.938 -3.450 1.00 77.69 240 LEU A CA 1
ATOM 1992 C C . LEU A 1 240 ? -6.392 7.418 -3.637 1.00 77.69 240 LEU A C 1
ATOM 1994 O O . LEU A 1 240 ? -6.945 8.290 -2.964 1.00 77.69 240 LEU A O 1
ATOM 1998 N N . GLY A 1 241 ? -5.467 7.701 -4.554 1.00 75.69 241 GLY A N 1
ATOM 1999 C CA . GLY A 1 241 ? -4.802 8.980 -4.739 1.00 75.69 241 GLY A CA 1
ATOM 2000 C C . GLY A 1 241 ? -3.285 8.814 -4.681 1.00 75.69 241 GLY A C 1
ATOM 2001 O O . GLY A 1 241 ? -2.760 7.899 -4.045 1.00 75.69 241 GLY A O 1
ATOM 2002 N N . GLU A 1 242 ? -2.567 9.736 -5.323 1.00 72.50 242 GLU A N 1
ATOM 2003 C CA . GLU A 1 242 ? -1.105 9.715 -5.355 1.00 72.50 242 GLU A CA 1
ATOM 2004 C C . GLU A 1 242 ? -0.525 9.705 -3.931 1.00 72.50 242 GLU A C 1
ATOM 2006 O O . GLU A 1 242 ? -0.732 10.632 -3.148 1.00 72.50 242 GLU A O 1
ATOM 2011 N N . GLY A 1 243 ? 0.189 8.626 -3.595 1.00 75.06 243 GLY A N 1
ATOM 2012 C CA . GLY A 1 243 ? 0.820 8.444 -2.288 1.00 75.06 243 GLY A CA 1
ATOM 2013 C C . GLY A 1 243 ? -0.123 8.045 -1.151 1.00 75.06 243 GLY A C 1
ATOM 2014 O O . GLY A 1 243 ? 0.352 7.977 -0.022 1.00 75.06 243 GLY A O 1
ATOM 2015 N N . VAL A 1 244 ? -1.403 7.760 -1.420 1.00 83.44 244 VAL A N 1
ATOM 2016 C CA . VAL A 1 244 ? -2.401 7.385 -0.406 1.00 83.44 244 VAL A CA 1
ATOM 2017 C C . VAL A 1 244 ? -2.493 5.868 -0.260 1.00 83.44 244 VAL A C 1
ATOM 2019 O O . VAL A 1 244 ? -2.793 5.159 -1.218 1.00 83.44 244 VAL A O 1
ATOM 2022 N N . LEU A 1 245 ? -2.255 5.368 0.956 1.00 87.69 245 LEU A N 1
ATOM 2023 C CA . LEU A 1 245 ? -2.267 3.929 1.265 1.00 87.69 245 LEU A CA 1
ATOM 2024 C C . LEU A 1 245 ? -3.496 3.464 2.057 1.00 87.69 245 LEU A C 1
ATOM 2026 O O . LEU A 1 245 ? -3.709 2.266 2.223 1.00 87.69 245 LEU A O 1
ATOM 2030 N N . GLY A 1 246 ? -4.305 4.393 2.544 1.00 88.81 246 GLY A N 1
ATOM 2031 C CA . GLY A 1 246 ? -5.489 4.108 3.336 1.00 88.81 246 GLY A CA 1
ATOM 2032 C C . GLY A 1 246 ? -6.364 5.346 3.457 1.00 88.81 246 GLY A C 1
ATOM 2033 O O . GLY A 1 246 ? -5.970 6.452 3.065 1.00 88.81 246 GLY A O 1
ATOM 2034 N N . HIS A 1 247 ? -7.587 5.131 3.920 1.00 90.50 247 HIS A N 1
ATOM 2035 C CA . HIS A 1 247 ? -8.503 6.207 4.261 1.00 90.50 247 HIS A CA 1
ATOM 2036 C C . HIS A 1 247 ? -9.466 5.737 5.340 1.00 90.50 247 HIS A C 1
ATOM 2038 O O . HIS A 1 247 ? -10.120 4.709 5.178 1.00 90.50 247 HIS A O 1
ATOM 2044 N N . ALA A 1 248 ? -9.630 6.518 6.395 1.00 91.19 248 ALA A N 1
ATOM 2045 C CA . ALA A 1 248 ? -10.606 6.238 7.424 1.00 91.19 248 ALA A CA 1
ATOM 2046 C C . ALA A 1 248 ? -11.373 7.483 7.820 1.00 91.19 248 ALA A C 1
ATOM 2048 O O . ALA A 1 248 ? -10.894 8.600 7.732 1.00 91.19 248 ALA A O 1
ATOM 2049 N N . ASN A 1 249 ? -12.592 7.268 8.287 1.00 90.56 249 ASN A N 1
ATOM 2050 C CA . ASN A 1 249 ? -13.411 8.312 8.855 1.00 90.56 249 ASN A CA 1
ATOM 2051 C C . ASN A 1 249 ? -13.143 8.484 10.358 1.00 90.56 249 ASN A C 1
ATOM 2053 O O . ASN A 1 249 ? -13.157 7.509 11.111 1.00 90.56 249 ASN A O 1
ATOM 2057 N N . ILE A 1 250 ? -13.014 9.733 10.821 1.00 91.12 250 ILE A N 1
ATOM 2058 C CA . ILE A 1 250 ? -12.777 10.017 12.245 1.00 91.12 250 ILE A CA 1
ATOM 2059 C C . ILE A 1 250 ? -13.949 9.562 13.135 1.00 91.12 250 ILE A C 1
ATOM 2061 O O . ILE A 1 250 ? -15.075 10.061 13.025 1.00 91.12 250 ILE A O 1
ATOM 2065 N N . GLY A 1 251 ? -13.656 8.668 14.083 1.00 90.38 251 GLY A N 1
ATOM 2066 C CA . GLY A 1 251 ? -14.497 8.286 15.228 1.00 90.38 251 GLY A CA 1
ATOM 2067 C C . GLY A 1 251 ? -15.632 7.299 14.940 1.00 90.38 251 GLY A C 1
ATOM 2068 O O . GLY A 1 251 ? -16.155 6.689 15.872 1.00 90.38 251 GLY A O 1
ATOM 2069 N N . LYS A 1 252 ? -16.047 7.170 13.677 1.00 93.31 252 LYS A N 1
ATOM 2070 C CA . LYS A 1 252 ? -16.989 6.164 13.158 1.00 93.31 252 LYS A CA 1
ATOM 2071 C C . LYS A 1 252 ? -17.081 6.298 11.641 1.00 93.31 252 LYS A C 1
ATOM 2073 O O . LYS A 1 252 ? -16.939 7.405 11.124 1.00 93.31 252 LYS A O 1
ATOM 2078 N N . GLY A 1 253 ? -17.410 5.219 10.942 1.00 93.06 253 GLY A N 1
ATOM 2079 C CA . GLY A 1 253 ? -17.527 5.221 9.486 1.00 93.06 253 GLY A CA 1
ATOM 2080 C C . GLY A 1 253 ? -16.740 4.100 8.827 1.00 93.06 253 GLY A C 1
ATOM 2081 O O . GLY A 1 253 ? -16.681 2.981 9.335 1.00 93.06 253 GLY A O 1
ATOM 2082 N N . ILE A 1 254 ? -16.169 4.390 7.666 1.00 92.94 254 ILE A N 1
ATOM 2083 C CA . ILE A 1 254 ? -15.439 3.421 6.853 1.00 92.94 254 ILE A CA 1
ATOM 2084 C C . ILE A 1 254 ? -13.946 3.527 7.154 1.00 92.94 254 ILE A C 1
ATOM 2086 O O . ILE A 1 254 ? -13.437 4.612 7.417 1.00 92.94 254 ILE A O 1
ATOM 2090 N N . VAL A 1 255 ? -13.270 2.383 7.121 1.00 93.75 255 VAL A N 1
ATOM 2091 C CA . VAL A 1 255 ? -11.821 2.221 7.245 1.00 93.75 255 VAL A CA 1
ATOM 2092 C C . VAL A 1 255 ? -11.364 1.401 6.037 1.00 93.75 255 VAL A C 1
ATOM 2094 O O . VAL A 1 255 ? -11.623 0.198 5.952 1.00 93.75 255 VAL A O 1
ATOM 2097 N N . GLU A 1 256 ? -10.749 2.063 5.064 1.00 93.38 256 GLU A N 1
ATOM 2098 C CA . GLU A 1 256 ? -10.216 1.489 3.830 1.00 93.38 256 GLU A CA 1
ATOM 2099 C C . GLU A 1 256 ? -8.713 1.238 3.967 1.00 93.38 256 GLU A C 1
ATOM 2101 O O . GLU A 1 256 ? -7.937 2.155 4.231 1.00 93.38 256 GLU A O 1
ATOM 2106 N N . VAL A 1 257 ? -8.295 -0.005 3.727 1.00 93.88 257 VAL A N 1
ATOM 2107 C CA . VAL A 1 257 ? -6.888 -0.418 3.800 1.00 93.88 257 VAL A CA 1
ATOM 2108 C C . VAL A 1 257 ? -6.422 -0.919 2.443 1.00 93.88 257 VAL A C 1
ATOM 2110 O O . VAL A 1 257 ? -6.962 -1.902 1.922 1.00 93.88 257 VAL A O 1
ATOM 2113 N N . ALA A 1 258 ? -5.420 -0.264 1.854 1.00 93.25 258 ALA A N 1
ATOM 2114 C CA . ALA A 1 258 ? -4.857 -0.729 0.595 1.00 93.25 258 ALA A CA 1
ATOM 2115 C C . ALA A 1 258 ? -4.048 -2.017 0.795 1.00 93.25 258 ALA A C 1
ATOM 2117 O O . ALA A 1 258 ? -3.216 -2.126 1.693 1.00 93.25 258 ALA A O 1
ATOM 2118 N N . LEU A 1 259 ? -4.274 -2.999 -0.079 1.00 93.25 259 LEU A N 1
ATOM 2119 C CA . LEU A 1 259 ? -3.546 -4.273 -0.088 1.00 93.25 259 LEU A CA 1
ATOM 2120 C C . LEU A 1 259 ? -2.328 -4.268 -1.004 1.00 93.25 259 LEU A C 1
ATOM 2122 O O . LEU A 1 259 ? -1.554 -5.221 -0.995 1.00 93.25 259 LEU A O 1
ATOM 2126 N N . GLY A 1 260 ? -2.170 -3.245 -1.835 1.00 91.31 260 GLY A N 1
ATOM 2127 C CA . GLY A 1 260 ? -1.072 -3.155 -2.779 1.00 91.31 260 GLY A CA 1
ATOM 2128 C C . GLY A 1 260 ? -1.020 -1.811 -3.480 1.00 91.31 260 GLY A C 1
ATOM 2129 O O . GLY A 1 260 ? -1.907 -0.973 -3.325 1.00 91.31 260 GLY A O 1
ATOM 2130 N N . GLY A 1 261 ? 0.026 -1.630 -4.274 1.00 89.31 261 GLY A N 1
ATOM 2131 C CA . GLY A 1 261 ? 0.301 -0.396 -4.996 1.00 89.31 261 GLY A CA 1
ATOM 2132 C C . GLY A 1 261 ? 1.231 -0.626 -6.182 1.00 89.31 261 GLY A C 1
ATOM 2133 O O . GLY A 1 261 ? 1.620 -1.755 -6.474 1.00 89.31 261 GLY A O 1
ATOM 2134 N N . TYR A 1 262 ? 1.586 0.456 -6.870 1.00 85.88 262 TYR A N 1
ATOM 2135 C CA . TYR A 1 262 ? 2.356 0.421 -8.122 1.00 85.88 262 TYR A CA 1
ATOM 2136 C C . TYR A 1 262 ? 3.821 0.868 -7.957 1.00 85.88 262 TYR A C 1
ATOM 2138 O O . TYR A 1 262 ? 4.534 1.022 -8.945 1.00 85.88 262 TYR A O 1
ATOM 2146 N N . GLY A 1 263 ? 4.285 1.086 -6.720 1.00 80.56 263 GLY A N 1
ATOM 2147 C CA . GLY A 1 263 ? 5.595 1.687 -6.434 1.00 80.56 263 GLY A CA 1
ATOM 2148 C C . GLY A 1 263 ? 6.809 0.774 -6.646 1.00 80.56 263 GLY A C 1
ATOM 2149 O O . GLY A 1 263 ? 7.928 1.265 -6.656 1.00 80.56 263 GLY A O 1
ATOM 2150 N N . CYS A 1 264 ? 6.616 -0.533 -6.842 1.00 78.00 264 CYS A N 1
ATOM 2151 C CA . CYS A 1 264 ? 7.719 -1.484 -7.012 1.00 78.00 264 CYS A CA 1
ATOM 2152 C C . CYS A 1 264 ? 8.365 -1.423 -8.413 1.00 78.00 264 CYS A C 1
ATOM 2154 O O . CYS A 1 264 ? 9.514 -1.024 -8.572 1.00 78.00 264 CYS A O 1
ATOM 2156 N N . ASP A 1 265 ? 7.635 -1.862 -9.441 1.00 73.06 265 ASP A N 1
ATOM 2157 C CA . ASP A 1 265 ? 8.129 -2.031 -10.816 1.00 73.06 265 ASP A CA 1
ATOM 2158 C C . ASP A 1 265 ? 7.180 -1.407 -11.854 1.00 73.06 265 ASP A C 1
ATOM 2160 O O . ASP A 1 265 ? 7.279 -1.684 -13.049 1.00 73.06 265 ASP A O 1
ATOM 2164 N N . GLY A 1 266 ? 6.237 -0.581 -11.392 1.00 77.00 266 GLY A N 1
ATOM 2165 C CA . GLY A 1 266 ? 5.158 -0.017 -12.199 1.00 77.00 266 GLY A CA 1
ATOM 2166 C C . GLY A 1 266 ? 3.976 -0.965 -12.424 1.00 77.00 266 GLY A C 1
ATOM 2167 O O . GLY A 1 266 ? 2.934 -0.513 -12.895 1.00 77.00 266 GLY A O 1
ATOM 2168 N N . ASN A 1 267 ? 4.084 -2.249 -12.062 1.00 81.75 267 ASN A N 1
ATOM 2169 C CA . ASN A 1 267 ? 2.937 -3.151 -11.994 1.00 81.75 267 ASN A CA 1
ATOM 2170 C C . ASN A 1 267 ? 2.325 -3.123 -10.590 1.00 81.75 267 ASN A C 1
ATOM 2172 O O . ASN A 1 267 ? 2.997 -2.809 -9.607 1.00 81.75 267 ASN A O 1
ATOM 2176 N N . PHE A 1 268 ? 1.047 -3.491 -10.487 1.00 87.31 268 PHE A N 1
ATOM 2177 C CA . PHE A 1 268 ? 0.414 -3.666 -9.184 1.00 87.31 268 PHE A CA 1
ATOM 2178 C C . PHE A 1 268 ? 1.094 -4.807 -8.421 1.00 87.31 268 PHE A C 1
ATOM 2180 O O . PHE A 1 268 ? 1.147 -5.944 -8.899 1.00 87.31 268 PHE A O 1
ATOM 2187 N N . GLN A 1 269 ? 1.564 -4.508 -7.216 1.00 88.62 269 GLN A N 1
ATOM 2188 C CA . GLN A 1 269 ? 2.171 -5.461 -6.300 1.00 88.62 269 GLN A CA 1
ATOM 2189 C C . GLN A 1 269 ? 1.448 -5.430 -4.962 1.00 88.62 269 GLN A C 1
ATOM 2191 O O . GLN A 1 269 ? 1.183 -4.357 -4.417 1.00 88.62 269 GLN A O 1
ATOM 2196 N N . LEU A 1 270 ? 1.175 -6.610 -4.405 1.00 90.75 270 LEU A N 1
ATOM 2197 C CA . LEU A 1 270 ? 0.659 -6.713 -3.045 1.00 90.75 270 LEU A CA 1
ATOM 2198 C C . LEU A 1 270 ? 1.705 -6.242 -2.039 1.00 90.75 270 LEU A C 1
ATOM 2200 O O . LEU A 1 270 ? 2.891 -6.577 -2.141 1.00 90.75 270 LEU A O 1
ATOM 2204 N N . PHE A 1 271 ? 1.245 -5.492 -1.049 1.00 91.25 271 PHE A N 1
ATOM 2205 C CA . PHE A 1 271 ? 2.036 -5.130 0.110 1.00 91.25 271 PHE A CA 1
ATOM 2206 C C . PHE A 1 271 ? 2.354 -6.364 0.955 1.00 91.25 271 PHE A C 1
ATOM 2208 O O . PHE A 1 271 ? 1.611 -7.347 0.978 1.00 91.25 271 PHE A O 1
ATOM 2215 N N . HIS A 1 272 ? 3.490 -6.314 1.646 1.00 89.94 272 HIS A N 1
ATOM 2216 C CA . HIS A 1 272 ? 3.823 -7.280 2.683 1.00 89.94 272 HIS A CA 1
ATOM 2217 C C . HIS A 1 272 ? 2.829 -7.158 3.847 1.00 89.94 272 HIS A C 1
ATOM 2219 O O . HIS A 1 272 ? 2.291 -6.073 4.085 1.00 89.94 272 HIS A O 1
ATOM 2225 N N . VAL A 1 273 ? 2.605 -8.249 4.587 1.00 90.12 273 VAL A N 1
ATOM 2226 C CA . VAL A 1 273 ? 1.654 -8.275 5.714 1.00 90.12 273 VAL A CA 1
ATOM 2227 C C . VAL A 1 273 ? 1.957 -7.184 6.745 1.00 90.12 273 VAL A C 1
ATOM 2229 O O . VAL A 1 273 ? 1.040 -6.477 7.138 1.00 90.12 273 VAL A O 1
ATOM 2232 N N . ASP A 1 274 ? 3.234 -6.924 7.037 1.00 90.44 274 ASP A N 1
ATOM 2233 C CA . ASP A 1 274 ? 3.661 -5.850 7.950 1.00 90.44 274 ASP A CA 1
ATOM 2234 C C . ASP A 1 274 ? 3.259 -4.445 7.461 1.00 90.44 274 ASP A C 1
ATOM 2236 O O . ASP A 1 274 ? 2.945 -3.555 8.248 1.00 90.44 274 ASP A O 1
ATOM 2240 N N . THR A 1 275 ? 3.267 -4.218 6.142 1.00 92.38 275 THR A N 1
ATOM 2241 C CA . THR A 1 275 ? 2.827 -2.937 5.566 1.00 92.38 275 THR A CA 1
ATOM 2242 C C . THR A 1 275 ? 1.310 -2.801 5.665 1.00 92.38 275 THR A C 1
ATOM 2244 O O . THR A 1 275 ? 0.825 -1.738 6.045 1.00 92.38 275 THR A O 1
ATOM 2247 N N . VAL A 1 276 ? 0.565 -3.878 5.396 1.00 94.06 276 VAL A N 1
ATOM 2248 C CA . VAL A 1 276 ? -0.898 -3.906 5.562 1.00 94.06 276 VAL A CA 1
ATOM 2249 C C . VAL A 1 276 ? -1.291 -3.697 7.027 1.00 94.06 276 VAL A C 1
ATOM 2251 O O . VAL A 1 276 ? -2.212 -2.933 7.297 1.00 94.06 276 VAL A O 1
ATOM 2254 N N . GLU A 1 277 ? -0.579 -4.313 7.973 1.00 94.88 277 GLU A N 1
ATOM 2255 C CA . GLU A 1 277 ? -0.793 -4.140 9.414 1.00 94.88 277 GLU A CA 1
ATOM 2256 C C . GLU A 1 277 ? -0.549 -2.704 9.866 1.00 94.88 277 GLU A C 1
ATOM 2258 O O . GLU A 1 277 ? -1.369 -2.143 10.590 1.00 94.88 277 GLU A O 1
ATOM 2263 N N . TYR A 1 278 ? 0.530 -2.068 9.407 1.00 95.12 278 TYR A N 1
ATOM 2264 C CA . TYR A 1 278 ? 0.784 -0.670 9.743 1.00 95.12 278 TYR A CA 1
ATOM 2265 C C . TYR A 1 278 ? -0.336 0.243 9.232 1.00 95.12 278 TYR A C 1
ATOM 2267 O O . TYR A 1 278 ? -0.841 1.065 9.997 1.00 95.12 278 TYR A O 1
ATOM 2275 N N . ILE A 1 279 ? -0.743 0.087 7.963 1.00 95.19 279 ILE A N 1
ATOM 2276 C CA . ILE A 1 279 ? -1.847 0.868 7.383 1.00 95.19 279 ILE A CA 1
ATOM 2277 C C . ILE A 1 279 ? -3.121 0.613 8.195 1.00 95.19 279 ILE A C 1
ATOM 2279 O O . ILE A 1 279 ? -3.722 1.556 8.69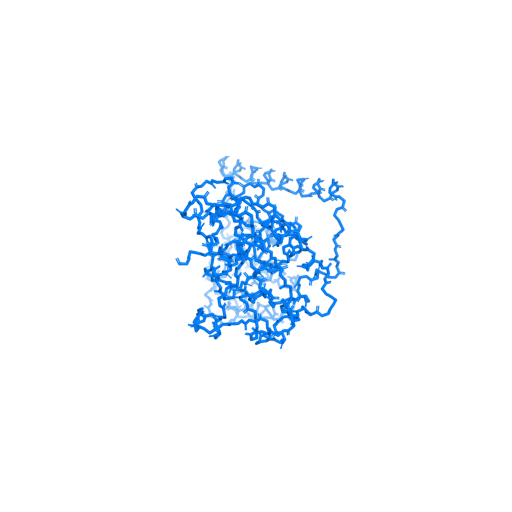4 1.00 95.19 279 ILE A O 1
ATOM 2283 N N . MET A 1 280 ? -3.494 -0.652 8.410 1.00 95.81 280 MET A N 1
ATOM 2284 C CA . MET A 1 280 ? -4.676 -1.027 9.193 1.00 95.81 280 MET A CA 1
ATOM 2285 C C . MET A 1 280 ? -4.676 -0.384 10.580 1.00 95.81 280 MET A C 1
ATOM 2287 O O . MET A 1 280 ? -5.680 0.185 11.002 1.00 95.81 280 MET A O 1
ATOM 2291 N N . THR A 1 281 ? -3.544 -0.439 11.276 1.00 96.62 281 THR A N 1
ATOM 2292 C CA . THR A 1 281 ? -3.405 0.128 12.616 1.00 96.62 281 THR A CA 1
ATOM 2293 C C . THR A 1 281 ? -3.593 1.642 12.597 1.00 96.62 281 THR A C 1
ATOM 2295 O O . THR A 1 281 ? -4.335 2.169 13.425 1.00 96.62 281 THR A O 1
ATOM 2298 N N . HIS A 1 282 ? -2.976 2.344 11.645 1.00 96.69 282 HIS A N 1
ATOM 2299 C CA . HIS A 1 282 ? -3.132 3.789 11.494 1.00 96.69 282 HIS A CA 1
ATOM 2300 C C . HIS A 1 282 ? -4.587 4.184 11.207 1.00 96.69 282 HIS A C 1
ATOM 2302 O O . HIS A 1 282 ? -5.162 5.012 11.915 1.00 96.69 282 HIS A O 1
ATOM 2308 N N . GLU A 1 283 ? -5.205 3.547 10.213 1.00 96.06 283 GLU A N 1
ATOM 2309 C CA . GLU A 1 283 ? -6.569 3.862 9.781 1.00 96.06 283 GLU A CA 1
ATOM 2310 C C . GLU A 1 283 ? -7.605 3.519 10.870 1.00 96.06 283 GLU A C 1
ATOM 2312 O O . GLU A 1 283 ? -8.565 4.261 11.091 1.00 96.06 283 GLU A O 1
ATOM 2317 N N . LEU A 1 284 ? -7.389 2.451 11.647 1.00 96.75 284 LEU A N 1
ATOM 2318 C CA . LEU A 1 284 ? -8.198 2.174 12.840 1.00 96.75 284 LEU A CA 1
ATOM 2319 C C . LEU A 1 284 ? -8.063 3.257 13.910 1.00 96.75 284 LEU A C 1
ATOM 2321 O O . LEU A 1 284 ? -9.047 3.551 14.586 1.00 96.75 284 LEU A O 1
ATOM 2325 N N . GLY A 1 285 ? -6.887 3.874 14.039 1.00 96.75 285 GLY A N 1
ATOM 2326 C CA . GLY A 1 285 ? -6.670 5.015 14.922 1.00 96.75 285 GLY A CA 1
ATOM 2327 C C . GLY A 1 285 ? -7.597 6.183 14.587 1.00 96.75 285 GLY A C 1
ATOM 2328 O O . GLY A 1 285 ? -8.238 6.747 15.478 1.00 96.75 285 GLY A O 1
ATOM 2329 N N . HIS A 1 286 ? -7.758 6.496 13.300 1.00 95.56 286 HIS A N 1
ATOM 2330 C CA . HIS A 1 286 ? -8.785 7.437 12.850 1.00 95.56 286 HIS A CA 1
ATOM 2331 C C . HIS A 1 286 ? -10.192 6.934 13.164 1.00 95.56 286 HIS A C 1
ATOM 2333 O O . HIS A 1 286 ? -10.989 7.684 13.729 1.00 95.56 286 HIS A O 1
ATOM 2339 N N . GLY A 1 287 ? -10.470 5.652 12.918 1.00 94.50 287 GLY A N 1
ATOM 2340 C CA . GLY A 1 287 ? -11.742 5.014 13.266 1.00 94.50 287 GLY A CA 1
ATOM 2341 C C . GLY A 1 287 ? -12.155 5.192 14.734 1.00 94.50 287 GLY A C 1
ATOM 2342 O O . GLY A 1 287 ? -13.329 5.414 15.012 1.00 94.50 287 GLY A O 1
ATOM 2343 N N . ILE A 1 288 ? -11.209 5.190 15.678 1.00 94.81 288 ILE A N 1
ATOM 2344 C CA . ILE A 1 288 ? -11.476 5.443 17.110 1.00 94.81 288 ILE A CA 1
ATOM 2345 C C . ILE A 1 288 ? -11.393 6.925 17.515 1.00 94.81 288 ILE A C 1
ATOM 2347 O O . ILE A 1 288 ? -11.511 7.264 18.693 1.00 94.81 288 ILE A O 1
ATOM 2351 N N . GLY A 1 289 ? -11.215 7.826 16.549 1.00 93.06 289 GLY A N 1
ATOM 2352 C CA . GLY A 1 289 ? -11.306 9.273 16.738 1.00 93.06 289 GLY A CA 1
ATOM 2353 C C . GLY A 1 289 ? -9.971 10.004 16.872 1.00 93.06 289 GLY A C 1
ATOM 2354 O O . GLY A 1 289 ? -9.970 11.205 17.160 1.00 93.06 289 GLY A O 1
ATOM 2355 N N . LEU A 1 290 ? -8.838 9.328 16.668 1.00 94.75 290 LEU A N 1
ATOM 2356 C CA . LEU A 1 290 ? -7.527 9.968 16.708 1.00 94.75 290 LEU A CA 1
ATOM 2357 C C . LEU A 1 290 ? -7.270 10.766 15.432 1.00 94.75 290 LEU A C 1
ATOM 2359 O O . LEU A 1 290 ? -7.699 10.415 14.336 1.00 94.75 290 LEU A O 1
ATOM 2363 N N . LYS A 1 291 ? -6.535 11.865 15.582 1.00 95.12 291 LYS A N 1
ATOM 2364 C CA . LYS A 1 291 ? -6.032 12.667 14.465 1.00 95.12 291 LYS A CA 1
ATOM 2365 C C . LYS A 1 291 ? -4.558 12.372 14.246 1.00 95.12 291 LYS A C 1
ATOM 2367 O O . LYS A 1 291 ? -3.902 11.784 15.106 1.00 95.12 291 LYS A O 1
ATOM 2372 N N . HIS A 1 292 ? -4.038 12.850 13.123 1.00 94.81 292 HIS A N 1
ATOM 2373 C CA . HIS A 1 292 ? -2.615 12.782 12.843 1.00 94.81 292 HIS A CA 1
ATOM 2374 C C . HIS A 1 292 ? -1.768 13.379 13.972 1.00 94.81 292 HIS A C 1
ATOM 2376 O O . HIS A 1 292 ? -2.068 14.444 14.522 1.00 94.81 292 HIS A O 1
ATOM 2382 N N . SER A 1 293 ? -0.683 12.679 14.286 1.00 94.88 293 SER A N 1
ATOM 2383 C CA . SER A 1 293 ? 0.363 13.130 15.192 1.00 94.88 293 SER A CA 1
ATOM 2384 C C . SER A 1 293 ? 1.462 13.853 14.417 1.00 94.88 293 SER A C 1
ATOM 2386 O O . SER A 1 293 ? 1.761 13.520 13.273 1.00 94.88 293 SER A O 1
ATOM 2388 N N . ASN A 1 294 ? 2.115 14.815 15.070 1.00 93.94 294 ASN A N 1
ATOM 2389 C CA . ASN A 1 294 ? 3.324 15.454 14.545 1.00 93.94 294 ASN A CA 1
ATOM 2390 C C . ASN A 1 294 ? 4.610 14.693 14.920 1.00 93.94 294 ASN A C 1
ATOM 2392 O O . ASN A 1 294 ? 5.683 15.075 14.459 1.00 93.94 294 ASN A O 1
ATOM 2396 N N . ASP A 1 295 ? 4.527 13.664 15.772 1.00 94.00 295 ASP A N 1
ATOM 2397 C CA . ASP A 1 295 ? 5.672 12.831 16.156 1.00 94.00 295 ASP A CA 1
ATOM 2398 C C . ASP A 1 295 ? 5.953 11.770 15.076 1.00 94.00 295 ASP A C 1
ATOM 2400 O O . ASP A 1 295 ? 5.121 10.880 14.899 1.00 94.00 295 ASP A O 1
ATOM 2404 N N . PRO A 1 296 ? 7.123 11.793 14.406 1.00 90.81 296 PRO A N 1
ATOM 2405 C CA . PRO A 1 296 ? 7.490 10.817 13.376 1.00 90.81 296 PRO A CA 1
ATOM 2406 C C . PRO A 1 296 ? 7.612 9.366 13.857 1.00 90.81 296 PRO A C 1
ATOM 2408 O O . PRO A 1 296 ? 7.779 8.467 13.032 1.00 90.81 296 PRO A O 1
ATOM 2411 N N . ASN A 1 297 ? 7.610 9.127 15.172 1.00 91.38 297 ASN A N 1
ATOM 2412 C CA . ASN A 1 297 ? 7.629 7.781 15.750 1.00 91.38 297 ASN A CA 1
ATOM 2413 C C . ASN A 1 297 ? 6.233 7.280 16.147 1.00 91.38 297 ASN A C 1
ATOM 2415 O O . ASN A 1 297 ? 6.096 6.132 16.564 1.00 91.38 297 ASN A O 1
ATOM 2419 N N . SER A 1 298 ? 5.206 8.122 16.037 1.00 93.81 298 SER A N 1
ATOM 2420 C CA . SER A 1 298 ? 3.829 7.735 16.320 1.00 93.81 298 SER A CA 1
ATOM 2421 C C . SER A 1 298 ? 3.254 6.908 15.174 1.00 93.81 298 SER A C 1
ATOM 2423 O O . SER A 1 298 ? 3.470 7.232 14.007 1.00 93.81 298 SER A O 1
ATOM 2425 N N . ILE A 1 299 ? 2.443 5.894 15.495 1.00 94.38 299 ILE A N 1
ATOM 2426 C CA . ILE A 1 299 ? 1.652 5.182 14.482 1.00 94.38 299 ILE A CA 1
ATOM 2427 C C . ILE A 1 299 ? 0.686 6.122 13.757 1.00 94.38 299 ILE A C 1
ATOM 2429 O O . ILE A 1 299 ? 0.428 5.913 12.584 1.00 94.38 299 ILE A O 1
ATOM 2433 N N . MET A 1 300 ? 0.230 7.199 14.411 1.00 95.38 300 MET A N 1
ATOM 2434 C CA . MET A 1 300 ? -0.644 8.221 13.821 1.00 95.38 300 MET A CA 1
ATOM 2435 C C . MET A 1 300 ? 0.122 9.296 13.036 1.00 95.38 300 MET A C 1
ATOM 2437 O O . MET A 1 300 ? -0.454 10.327 12.692 1.00 95.38 300 MET A O 1
ATOM 2441 N N . TYR A 1 301 ? 1.423 9.131 12.782 1.00 94.75 301 TYR A N 1
ATOM 2442 C CA . TYR A 1 301 ? 2.145 10.035 11.888 1.00 94.75 301 TYR A CA 1
ATOM 2443 C C . TYR A 1 301 ? 1.624 9.849 10.451 1.00 94.75 301 TYR A C 1
ATOM 2445 O O . TYR A 1 301 ? 1.533 8.709 9.998 1.00 94.75 301 TYR A O 1
ATOM 2453 N N . PRO A 1 302 ? 1.304 10.921 9.702 1.00 90.38 302 PRO A N 1
ATOM 2454 C CA . PRO A 1 302 ? 0.622 10.826 8.406 1.00 90.38 302 PRO A CA 1
ATOM 2455 C C . PRO A 1 302 ? 1.492 10.257 7.280 1.00 90.38 302 PRO A C 1
ATOM 2457 O O . PRO A 1 302 ? 1.111 10.343 6.121 1.00 90.38 302 PRO A O 1
ATOM 2460 N N . SER A 1 303 ? 2.692 9.744 7.560 1.00 87.44 303 SER A N 1
ATOM 2461 C CA . SER A 1 303 ? 3.549 9.179 6.519 1.00 87.44 303 SER A CA 1
ATOM 2462 C C . SER A 1 303 ? 4.358 7.988 7.003 1.00 87.44 303 SER A C 1
ATOM 2464 O O . SER A 1 303 ? 4.848 7.956 8.131 1.00 87.44 303 SER A O 1
ATOM 2466 N N . MET A 1 304 ? 4.536 7.013 6.118 1.00 84.19 304 MET A N 1
ATOM 2467 C CA . MET A 1 304 ? 5.354 5.829 6.365 1.00 84.19 304 MET A CA 1
ATOM 2468 C C . MET A 1 304 ? 6.733 5.999 5.716 1.00 84.19 304 MET A C 1
ATOM 2470 O O . MET A 1 304 ? 6.856 6.532 4.616 1.00 84.19 304 MET A O 1
ATOM 2474 N N . LYS A 1 305 ? 7.787 5.508 6.383 1.00 78.12 305 LYS A N 1
ATOM 2475 C CA . LYS A 1 305 ? 9.170 5.583 5.874 1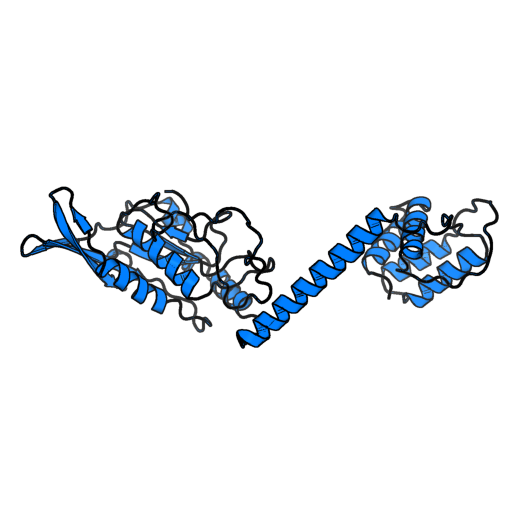.00 78.12 305 LYS A CA 1
ATOM 2476 C C . LYS A 1 305 ? 9.405 4.765 4.602 1.00 78.12 305 LYS A C 1
ATOM 2478 O O . LYS A 1 305 ? 10.230 5.161 3.788 1.00 78.12 305 LYS A O 1
ATOM 2483 N N . SER A 1 306 ? 8.756 3.612 4.474 1.00 79.50 306 SER A N 1
ATOM 2484 C CA . SER A 1 306 ? 8.921 2.709 3.332 1.00 79.50 306 SER A CA 1
ATOM 2485 C C . SER A 1 306 ? 7.799 1.681 3.294 1.00 79.50 306 SER A C 1
ATOM 2487 O O . SER A 1 306 ? 7.550 1.036 4.312 1.00 79.50 306 SER A O 1
ATOM 2489 N N . THR A 1 307 ? 7.208 1.459 2.124 1.00 85.56 307 THR A N 1
ATOM 2490 C CA . THR A 1 307 ? 6.308 0.328 1.868 1.00 85.56 307 THR A CA 1
ATOM 2491 C C . THR A 1 307 ? 7.107 -0.916 1.524 1.00 85.56 307 THR A C 1
ATOM 2493 O O . THR A 1 307 ? 8.005 -0.864 0.688 1.00 85.56 307 THR A O 1
ATOM 2496 N N . GLN A 1 308 ? 6.760 -2.052 2.120 1.00 86.81 308 GLN A N 1
ATOM 2497 C CA . GLN A 1 308 ? 7.295 -3.343 1.707 1.00 86.81 308 GLN A CA 1
ATOM 2498 C C . GLN A 1 308 ? 6.269 -4.064 0.842 1.00 86.81 308 GLN A C 1
ATOM 2500 O O . GLN A 1 308 ? 5.074 -4.060 1.129 1.00 86.81 308 GLN A O 1
ATOM 2505 N N . TYR A 1 309 ? 6.742 -4.728 -0.205 1.00 87.62 309 TYR A N 1
ATOM 2506 C CA . TYR A 1 309 ? 5.909 -5.477 -1.136 1.00 87.62 309 TYR A CA 1
ATOM 2507 C C . TYR A 1 309 ? 6.232 -6.966 -1.041 1.00 87.62 309 TYR A C 1
ATOM 2509 O O . TYR A 1 309 ? 7.402 -7.349 -1.047 1.00 87.62 309 TYR A O 1
ATOM 2517 N N . ALA A 1 310 ? 5.202 -7.810 -0.997 1.00 86.12 310 ALA A N 1
ATOM 2518 C CA . ALA A 1 310 ? 5.353 -9.251 -0.799 1.00 86.12 310 ALA A CA 1
ATOM 2519 C C . ALA A 1 310 ? 6.057 -9.946 -1.977 1.00 86.12 310 ALA A C 1
ATOM 2521 O O . ALA A 1 310 ? 6.843 -10.868 -1.777 1.00 86.12 310 ALA A O 1
ATOM 2522 N N . TYR A 1 311 ? 5.803 -9.476 -3.202 1.00 81.88 311 TYR A N 1
ATOM 2523 C CA . TYR A 1 311 ? 6.286 -10.107 -4.439 1.00 81.88 311 TYR A CA 1
ATOM 2524 C C . TYR A 1 311 ? 7.212 -9.205 -5.262 1.00 81.88 311 TYR A C 1
ATOM 2526 O O . TYR A 1 311 ? 7.550 -9.523 -6.403 1.00 81.88 311 TYR A O 1
ATOM 2534 N N . CYS A 1 312 ? 7.645 -8.079 -4.691 1.00 78.75 312 CYS A N 1
ATOM 2535 C CA . CYS A 1 312 ? 8.548 -7.161 -5.367 1.00 78.75 312 CYS A CA 1
ATOM 2536 C C . CYS A 1 312 ? 9.988 -7.683 -5.346 1.00 78.75 312 CYS A C 1
ATOM 2538 O O . CYS A 1 312 ? 10.611 -7.833 -4.291 1.00 78.75 312 CYS A O 1
ATOM 2540 N N . ILE A 1 313 ? 10.527 -7.940 -6.537 1.00 69.88 313 ILE A N 1
ATOM 2541 C CA . ILE A 1 313 ? 11.935 -8.314 -6.732 1.00 69.88 313 ILE A CA 1
ATOM 2542 C C . ILE A 1 313 ? 12.803 -7.054 -6.839 1.00 69.88 313 ILE A C 1
ATOM 2544 O O . ILE A 1 313 ? 13.923 -7.017 -6.330 1.00 69.88 313 ILE A O 1
ATOM 2548 N N . LEU A 1 314 ? 12.272 -6.020 -7.492 1.00 66.25 314 LEU A N 1
ATOM 2549 C CA . LEU A 1 314 ? 12.940 -4.748 -7.731 1.00 66.25 314 LEU A CA 1
ATOM 2550 C C . LEU A 1 314 ? 12.536 -3.756 -6.644 1.00 66.25 314 LEU A C 1
ATOM 2552 O O . LEU A 1 314 ? 11.769 -2.836 -6.878 1.00 66.25 314 LEU A O 1
ATOM 2556 N N . ASP A 1 315 ? 13.033 -3.965 -5.431 1.00 57.00 315 ASP A N 1
ATOM 2557 C CA . ASP A 1 315 ? 12.846 -2.991 -4.358 1.00 57.00 315 ASP A CA 1
ATOM 2558 C C . ASP A 1 315 ? 13.789 -1.795 -4.597 1.00 57.00 315 ASP A C 1
ATOM 2560 O O . ASP A 1 315 ? 14.962 -1.790 -4.200 1.00 57.00 315 ASP A O 1
ATOM 2564 N N . VAL A 1 316 ? 13.298 -0.812 -5.355 1.00 53.03 316 VAL A N 1
ATOM 2565 C CA . VAL A 1 316 ? 14.007 0.440 -5.670 1.00 53.03 316 VAL A CA 1
ATOM 2566 C C . VAL A 1 316 ? 14.106 1.348 -4.424 1.00 53.03 316 VAL A C 1
ATOM 2568 O O . VAL A 1 316 ? 14.991 2.211 -4.342 1.00 53.03 316 VAL A O 1
ATOM 2571 N N . ASP A 1 317 ? 13.300 1.081 -3.390 1.00 49.97 317 ASP A N 1
ATOM 2572 C CA . ASP A 1 317 ? 13.048 1.991 -2.266 1.00 49.97 317 ASP A CA 1
ATOM 2573 C C . ASP A 1 317 ? 14.103 1.963 -1.163 1.00 49.97 317 ASP A C 1
ATOM 2575 O O . ASP A 1 317 ? 14.102 2.814 -0.274 1.00 49.97 317 ASP A O 1
ATOM 2579 N N . LYS A 1 318 ? 15.112 1.086 -1.221 1.00 48.47 318 LYS A N 1
ATOM 2580 C CA . LYS A 1 318 ? 16.172 1.148 -0.198 1.00 48.47 318 LYS A CA 1
ATOM 2581 C C . LYS A 1 318 ? 17.029 2.419 -0.264 1.00 48.47 318 LYS A C 1
ATOM 2583 O O . LYS A 1 318 ? 17.790 2.648 0.678 1.00 48.47 318 LYS A O 1
ATOM 2588 N N . LYS A 1 319 ? 16.972 3.227 -1.339 1.00 40.69 319 LYS A N 1
ATOM 2589 C CA . LYS A 1 319 ? 17.766 4.476 -1.452 1.00 40.69 319 LYS A CA 1
ATOM 2590 C C . LYS A 1 319 ? 17.160 5.628 -2.256 1.00 40.69 319 LYS A C 1
ATOM 2592 O O . LYS A 1 319 ? 17.745 6.712 -2.205 1.00 40.69 319 LYS A O 1
ATOM 2597 N N . ILE A 1 320 ? 16.074 5.445 -3.004 1.00 36.47 320 ILE A N 1
ATOM 2598 C CA . ILE A 1 320 ? 15.470 6.567 -3.730 1.00 36.47 320 ILE A CA 1
ATOM 2599 C C . ILE A 1 320 ? 14.402 7.167 -2.826 1.00 36.47 320 ILE A C 1
ATOM 2601 O O . ILE A 1 320 ? 13.383 6.554 -2.561 1.00 36.47 320 ILE A O 1
ATOM 2605 N N . ASN A 1 321 ? 14.690 8.360 -2.312 1.00 37.19 321 ASN A N 1
ATOM 2606 C CA . ASN A 1 321 ? 13.757 9.191 -1.562 1.00 37.19 321 ASN A CA 1
ATOM 2607 C C . ASN A 1 321 ? 12.683 9.712 -2.535 1.00 37.19 321 ASN A C 1
ATOM 2609 O O . ASN A 1 321 ? 12.703 10.881 -2.922 1.00 37.19 321 ASN A O 1
ATOM 2613 N N . THR A 1 322 ? 11.816 8.827 -3.027 1.00 34.50 322 THR A N 1
ATOM 2614 C CA . THR A 1 322 ? 10.542 9.234 -3.616 1.00 34.50 322 THR A CA 1
ATOM 2615 C C . THR A 1 322 ? 9.726 9.853 -2.489 1.00 34.50 322 THR A C 1
ATOM 2617 O O . THR A 1 322 ? 9.795 9.376 -1.359 1.00 34.50 322 THR A O 1
ATOM 2620 N N . GLY A 1 323 ? 9.072 10.981 -2.765 1.00 41.84 323 GLY A N 1
ATOM 2621 C CA . GLY A 1 323 ? 8.466 11.853 -1.758 1.00 41.84 323 GLY A CA 1
ATOM 2622 C C . GLY A 1 323 ? 7.622 11.129 -0.706 1.00 41.84 323 GLY A C 1
ATOM 2623 O O . GLY A 1 323 ? 7.171 10.006 -0.906 1.00 41.84 323 GLY A O 1
ATOM 2624 N N . SER A 1 324 ? 7.430 11.800 0.431 1.00 43.56 324 SER A N 1
ATOM 2625 C CA . SER A 1 324 ? 6.654 11.300 1.564 1.00 43.56 324 SER A CA 1
ATOM 2626 C C . SER A 1 324 ? 5.351 10.650 1.093 1.00 43.56 324 SER A C 1
ATOM 2628 O O . SER A 1 324 ? 4.519 11.313 0.484 1.00 43.56 324 SER A O 1
ATOM 2630 N N . ILE A 1 325 ? 5.203 9.353 1.358 1.00 53.94 325 ILE A N 1
ATOM 2631 C CA . ILE A 1 325 ? 3.954 8.614 1.169 1.00 53.94 325 ILE A CA 1
ATOM 2632 C C . ILE A 1 325 ? 3.001 9.089 2.266 1.00 53.94 325 ILE A C 1
ATOM 2634 O O . ILE A 1 325 ? 3.394 9.075 3.431 1.00 53.94 325 ILE A O 1
ATOM 2638 N N . VAL A 1 326 ? 1.799 9.550 1.916 1.00 57.25 326 VAL A N 1
ATOM 2639 C CA . VAL A 1 326 ? 0.902 10.275 2.829 1.00 57.25 326 VAL A CA 1
ATOM 2640 C C . VAL A 1 326 ? -0.384 9.489 3.067 1.00 57.25 326 VAL A C 1
ATOM 2642 O O . VAL A 1 326 ? -1.112 9.170 2.135 1.00 57.25 326 VAL A O 1
ATOM 2645 N N . LEU A 1 327 ? -0.711 9.232 4.327 1.00 65.25 327 LEU A N 1
ATOM 2646 C CA . LEU A 1 327 ? -2.029 8.769 4.754 1.00 65.25 3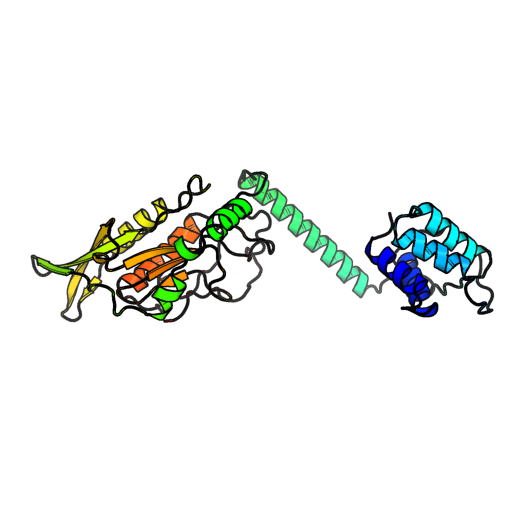27 LEU A CA 1
ATOM 2647 C C . LEU A 1 327 ? -2.959 9.991 4.750 1.00 65.25 327 LEU A C 1
ATOM 2649 O O . LEU A 1 327 ? -2.593 11.071 5.224 1.00 65.25 327 LEU A O 1
ATOM 2653 N N . LYS A 1 328 ? -4.082 9.882 4.035 1.00 50.59 328 LYS A N 1
ATOM 2654 C CA . LYS A 1 328 ? -4.872 11.035 3.578 1.00 50.59 328 LYS A CA 1
ATOM 2655 C C . LYS A 1 328 ? -5.333 11.892 4.765 1.00 50.59 328 LYS A C 1
ATOM 2657 O O . LYS A 1 328 ? -5.853 11.375 5.740 1.00 50.59 328 LYS A O 1
ATOM 2662 N N . ASN A 1 329 ? -5.168 13.215 4.665 1.00 41.44 329 ASN A N 1
ATOM 2663 C CA . ASN A 1 329 ? -5.703 14.149 5.662 1.00 41.44 329 ASN A CA 1
ATOM 2664 C C . ASN A 1 329 ? -7.232 14.237 5.542 1.00 41.44 329 ASN A C 1
ATOM 2666 O O . ASN A 1 329 ? -7.732 14.552 4.459 1.00 41.44 329 ASN A O 1
ATOM 2670 N N . ASP A 1 330 ? -7.924 14.014 6.658 1.00 46.75 330 ASP A N 1
ATOM 2671 C CA . ASP A 1 330 ? -9.361 14.274 6.826 1.00 46.75 330 ASP A CA 1
ATOM 2672 C C . ASP A 1 330 ? -9.700 15.758 7.022 1.00 46.75 330 ASP A C 1
ATOM 2674 O O . ASP A 1 330 ? -8.992 16.452 7.799 1.00 46.75 330 ASP A O 1
#

Foldseek 3Di:
DADLVLLVVLLCPLVVVDDPVVNLVVVLVCCLVVSDDAPADDDADDDQDPQDNVLSVVSNCVSVVVDDPVVNSVVVNVCVNVNNRDRPRDPNPDPDPVRVVVVVVVVVVVVVLVVVLVCCCVVVVADQDPPACQVVQQVQCVVVVVQFDPPVQVVVAQPQADAWDWDQDPQEIETEFEEEEGDGDPPDPDPLVVLLVVLQVVQQPDWDADPVGTIYGYDYDYDNDPNHGQEYEGEDQDDPDDLAQWAAAARGGYTYGYQWDCPQPNDTFGFDSVLSSLSSNLRVCRNNHDAADPDPPDSSDQFDQDTHTSNRSRRVSPDDCPDTRGHDHD

Secondary structure (DSSP, 8-state):
---HHHHHHHHHHHTTSS-HHHHHHHHHHHHHTTSS------------PPPPHHHHHHHHHHHTTSS-HHHHHHHHHHHHHTTSS-----S-----HHHHHHHHHHHHHHHHHHHHHHHHHHHTT----SS-THHHHHHHHHHTHHHH--HHHHHHGGGGSPPPEEEEETTEEEEEEEEEE----TT-SS--SHHHHHHHHHHHHS-EE-TTS-EEEEEEEEES-GGG-SEEEEEE-S--STT--EEE-SSSEEEEEE-EESTTTSS-EEBPHHHHHHHHHHHHHHHTTPPPPS-TTSTTSSEES---BSS-S--GGGT-----EEPPP-